Protein AF-A0A967LFD6-F1 (afdb_monomer_lite)

Structure (mmCIF, N/CA/C/O backbone):
data_AF-A0A967LFD6-F1
#
_entry.id   AF-A0A967LFD6-F1
#
loop_
_atom_site.group_PDB
_atom_site.id
_atom_site.type_symbol
_atom_site.label_atom_id
_atom_site.label_alt_id
_atom_site.label_comp_id
_atom_site.label_asym_id
_atom_site.label_entity_id
_atom_site.label_seq_id
_atom_site.pdbx_PDB_ins_code
_atom_site.Cartn_x
_atom_site.Cartn_y
_atom_site.Cartn_z
_atom_site.occupancy
_atom_site.B_iso_or_equiv
_atom_site.auth_seq_id
_atom_site.auth_comp_id
_atom_site.auth_asym_id
_atom_site.auth_atom_id
_atom_site.pdbx_PDB_model_num
ATOM 1 N N . ALA A 1 1 ? -9.858 4.795 38.431 1.00 75.75 1 ALA A N 1
ATOM 2 C CA . ALA A 1 1 ? -11.078 5.530 38.017 1.00 75.75 1 ALA A CA 1
ATOM 3 C C . ALA A 1 1 ? -12.138 4.545 37.516 1.00 75.75 1 ALA A C 1
ATOM 5 O O . ALA A 1 1 ? -11.766 3.450 37.116 1.00 75.75 1 ALA A O 1
ATOM 6 N N . ILE A 1 2 ? -13.435 4.896 37.500 1.00 86.12 2 ILE A N 1
ATOM 7 C CA . ILE A 1 2 ? -14.517 3.971 37.076 1.00 86.12 2 ILE A CA 1
ATOM 8 C C . ILE A 1 2 ? -14.311 3.405 35.658 1.00 86.12 2 ILE A C 1
ATOM 10 O O . ILE A 1 2 ? -14.635 2.256 35.379 1.00 86.12 2 ILE A O 1
ATOM 14 N N . LEU A 1 3 ? -13.675 4.184 34.780 1.00 88.50 3 LEU A N 1
ATOM 15 C CA . LEU A 1 3 ? -13.319 3.765 33.425 1.00 88.50 3 LEU A CA 1
ATOM 16 C C . LEU A 1 3 ? -12.249 2.663 33.394 1.00 88.50 3 LEU A C 1
ATOM 18 O O . LEU A 1 3 ? -12.265 1.848 32.478 1.00 88.50 3 LEU A O 1
ATOM 22 N N . ASP A 1 4 ? -11.342 2.608 34.379 1.00 91.50 4 ASP A N 1
ATOM 23 C CA . ASP A 1 4 ? -10.319 1.550 34.463 1.00 91.50 4 ASP A CA 1
ATOM 24 C C . ASP A 1 4 ? -10.949 0.198 34.752 1.00 91.50 4 ASP A C 1
ATOM 26 O O . ASP A 1 4 ? -10.520 -0.799 34.185 1.00 91.50 4 ASP A O 1
ATOM 30 N N . LEU A 1 5 ? -11.985 0.184 35.589 1.00 90.75 5 LEU A N 1
ATOM 31 C CA . LEU A 1 5 ? -12.727 -1.029 35.910 1.00 90.75 5 LEU A CA 1
ATOM 32 C C . LEU A 1 5 ? -13.578 -1.496 34.724 1.00 90.75 5 LEU A C 1
ATOM 34 O O . LEU A 1 5 ? -13.664 -2.690 34.473 1.00 90.75 5 LEU A O 1
ATOM 38 N N . ARG A 1 6 ? -14.188 -0.560 33.983 1.00 92.31 6 ARG A N 1
ATOM 39 C CA . ARG A 1 6 ? -15.081 -0.887 32.858 1.00 92.31 6 ARG A CA 1
ATOM 40 C C . ARG A 1 6 ? -14.346 -1.256 31.571 1.00 92.31 6 ARG A C 1
ATOM 42 O O . ARG A 1 6 ? -14.822 -2.111 30.837 1.00 92.31 6 ARG A O 1
ATOM 49 N N . PHE A 1 7 ? -13.231 -0.589 31.275 1.00 93.56 7 PHE A N 1
ATOM 50 C CA . PHE A 1 7 ? -12.581 -0.671 29.960 1.00 93.56 7 PHE A CA 1
ATOM 51 C C . PHE A 1 7 ? -11.072 -0.931 30.029 1.00 93.56 7 PHE A C 1
ATOM 53 O O . PHE A 1 7 ? -10.422 -1.023 28.990 1.00 93.56 7 PHE A O 1
ATOM 60 N N . GLY A 1 8 ? -10.489 -1.035 31.227 1.00 92.38 8 GLY A N 1
ATOM 61 C CA . GLY A 1 8 ? -9.043 -1.166 31.399 1.00 92.38 8 GLY A CA 1
ATOM 62 C C . GLY A 1 8 ? -8.287 0.131 31.102 1.00 92.38 8 GLY A C 1
ATOM 63 O O . GLY A 1 8 ? -8.815 1.063 30.498 1.00 92.38 8 GLY A O 1
ATOM 64 N N . LYS A 1 9 ? -7.029 0.218 31.551 1.00 92.25 9 LYS A N 1
ATOM 65 C CA . LYS A 1 9 ? -6.207 1.444 31.449 1.00 92.25 9 LYS A CA 1
ATOM 66 C C . LYS A 1 9 ? -5.888 1.850 30.003 1.00 92.25 9 LYS A C 1
ATOM 68 O O . LYS A 1 9 ? -5.780 3.040 29.722 1.00 92.25 9 LYS A O 1
ATOM 73 N N . LYS A 1 10 ? -5.740 0.878 29.098 1.00 94.44 10 LYS A N 1
ATOM 74 C CA . LYS A 1 10 ? -5.538 1.106 27.662 1.00 94.44 10 LYS A CA 1
ATOM 75 C C . LYS A 1 10 ? -6.891 1.112 26.959 1.00 94.44 10 LYS A C 1
ATOM 77 O O . LYS A 1 10 ? -7.430 0.059 26.646 1.00 94.44 10 LYS A O 1
ATOM 82 N N . ARG A 1 11 ? -7.440 2.301 26.726 1.00 95.81 11 ARG A N 1
ATOM 83 C CA . ARG A 1 11 ? -8.737 2.483 26.064 1.00 95.81 11 ARG A CA 1
ATOM 84 C C . ARG A 1 11 ? -8.722 3.676 25.125 1.00 95.81 11 ARG A C 1
ATOM 86 O O . ARG A 1 11 ? -8.058 4.673 25.410 1.00 95.81 11 ARG A O 1
ATOM 93 N N . VAL A 1 12 ? -9.488 3.579 24.050 1.00 95.81 12 VAL A N 1
ATOM 94 C CA . VAL A 1 12 ? -9.707 4.664 23.089 1.00 95.81 12 VAL A CA 1
ATOM 95 C C . VAL A 1 12 ? -11.172 4.711 22.679 1.00 95.81 12 VAL A C 1
ATOM 97 O O . VAL A 1 12 ? -11.881 3.711 22.762 1.00 95.81 12 VAL A O 1
ATOM 100 N N . ALA A 1 13 ? -11.639 5.877 22.250 1.00 94.75 13 ALA A N 1
ATOM 101 C CA . ALA A 1 13 ? -12.962 6.017 21.662 1.00 94.75 13 ALA A CA 1
ATOM 102 C C . ALA A 1 13 ? -12.908 5.568 20.202 1.00 94.75 13 ALA A C 1
ATOM 104 O O . ALA A 1 13 ? -11.947 5.895 19.500 1.00 94.75 13 ALA A O 1
ATOM 105 N N . TYR A 1 14 ? -13.953 4.871 19.755 1.00 92.88 14 TYR A N 1
ATOM 106 C CA . TYR A 1 14 ? -14.115 4.527 18.345 1.00 92.88 14 TYR A CA 1
ATOM 107 C C . TYR A 1 14 ? -14.076 5.799 17.483 1.00 92.88 14 TYR A C 1
ATOM 109 O O . TYR A 1 14 ? -14.828 6.745 17.738 1.00 92.88 14 TYR A O 1
ATOM 117 N N . ASP A 1 15 ? -13.210 5.827 16.474 1.00 89.62 15 ASP A N 1
ATOM 118 C CA . ASP A 1 15 ? -13.059 6.947 15.548 1.00 89.62 15 ASP A CA 1
ATOM 119 C C . ASP A 1 15 ? -13.691 6.611 14.190 1.00 89.62 15 ASP A C 1
ATOM 121 O O . ASP A 1 15 ? -13.223 5.729 13.472 1.00 89.62 15 ASP A O 1
ATOM 125 N N . LEU A 1 16 ? -14.772 7.313 13.839 1.00 83.56 16 LEU A N 1
ATOM 126 C CA . LEU A 1 16 ? -15.460 7.153 12.551 1.00 83.56 16 LEU A CA 1
ATOM 127 C C . LEU A 1 16 ? -14.671 7.764 11.385 1.00 83.56 16 LEU A C 1
ATOM 129 O O . LEU A 1 16 ? -14.841 7.336 10.247 1.00 83.56 16 LEU A O 1
ATOM 133 N N . ASN A 1 17 ? -13.816 8.756 11.653 1.00 82.50 17 ASN A N 1
ATOM 134 C CA . ASN A 1 17 ? -13.023 9.420 10.616 1.00 82.50 17 ASN A CA 1
ATOM 135 C C . ASN A 1 17 ? -11.751 8.631 10.289 1.00 82.50 17 ASN A C 1
ATOM 137 O O . ASN A 1 17 ? -11.174 8.790 9.209 1.00 82.50 17 ASN A O 1
ATOM 141 N N . ASP A 1 18 ? -11.325 7.762 11.204 1.00 81.44 18 ASP A N 1
ATOM 142 C CA . ASP A 1 18 ? -10.182 6.875 11.037 1.00 81.44 18 ASP A CA 1
ATOM 143 C C . ASP A 1 18 ? -10.503 5.424 11.449 1.00 81.44 18 ASP A C 1
ATOM 145 O O . ASP A 1 18 ? -10.061 4.966 12.505 1.00 81.44 18 ASP A O 1
ATOM 149 N N . PRO A 1 19 ? -11.279 4.681 10.628 1.00 82.19 19 PRO A N 1
ATOM 150 C CA . PRO A 1 19 ? -11.659 3.307 10.949 1.00 82.19 19 PRO A CA 1
ATOM 151 C C . PRO A 1 19 ? -10.465 2.369 11.177 1.00 82.19 19 PRO A C 1
ATOM 153 O O . PRO A 1 19 ? -10.503 1.552 12.094 1.00 82.19 19 PRO A O 1
ATOM 156 N N . GLU A 1 20 ? -9.388 2.521 10.401 1.00 82.62 20 GLU A N 1
ATOM 157 C CA . GLU A 1 20 ? -8.169 1.711 10.521 1.00 82.62 20 GLU A CA 1
ATOM 158 C C . GLU A 1 20 ? -7.450 1.962 11.855 1.00 82.62 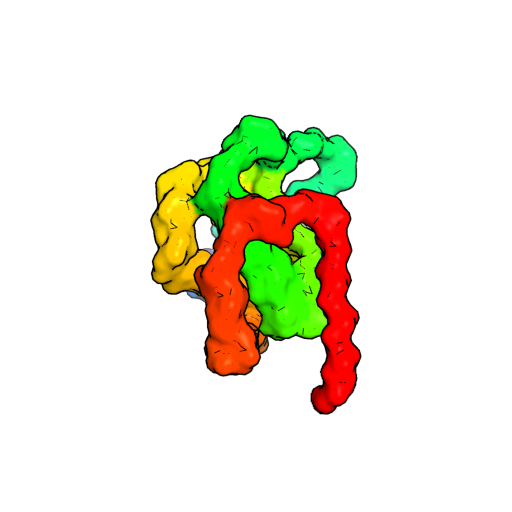20 GLU A C 1
ATOM 160 O O . GLU A 1 20 ? -6.950 1.020 12.474 1.00 82.62 20 GLU A O 1
ATOM 165 N N . ALA A 1 21 ? -7.465 3.197 12.372 1.00 87.38 21 ALA A N 1
ATOM 166 C CA . ALA A 1 21 ? -6.910 3.476 13.695 1.00 87.38 21 ALA A CA 1
ATOM 167 C C . ALA A 1 21 ? -7.588 2.678 14.816 1.00 87.38 21 ALA A C 1
ATOM 169 O O . ALA A 1 21 ? -6.932 2.345 15.805 1.00 87.38 21 ALA A O 1
ATOM 170 N N . ASN A 1 22 ? -8.870 2.320 14.671 1.00 91.31 22 ASN A N 1
ATOM 171 C CA . ASN A 1 22 ? -9.537 1.436 15.632 1.00 91.31 22 ASN A CA 1
ATOM 172 C C . ASN A 1 22 ? -8.889 0.045 15.629 1.00 91.31 22 ASN A C 1
ATOM 174 O O . ASN A 1 22 ? -8.547 -0.472 16.690 1.00 91.31 22 ASN A O 1
ATOM 178 N N . ASN A 1 23 ? -8.646 -0.526 14.449 1.00 88.19 23 ASN A N 1
ATOM 179 C CA . ASN A 1 23 ? -8.017 -1.841 14.310 1.00 88.19 23 ASN A CA 1
ATOM 180 C C . ASN A 1 23 ? -6.567 -1.824 14.811 1.00 88.19 23 ASN A C 1
ATOM 182 O O . ASN A 1 23 ? -6.155 -2.715 15.554 1.00 88.19 23 ASN A O 1
ATOM 186 N N . ARG A 1 24 ? -5.810 -0.762 14.506 1.00 86.62 24 ARG A N 1
ATOM 187 C CA . ARG A 1 24 ? -4.449 -0.559 15.032 1.00 86.62 24 ARG A CA 1
ATOM 188 C C . ARG A 1 24 ? -4.439 -0.452 16.556 1.00 86.62 24 ARG A C 1
ATOM 190 O O . ARG A 1 24 ? -3.556 -1.008 17.206 1.00 86.62 24 ARG A O 1
ATOM 197 N N . ALA A 1 25 ? -5.417 0.240 17.138 1.00 91.19 25 ALA A N 1
ATOM 198 C CA . ALA A 1 25 ? -5.549 0.342 18.585 1.00 91.19 25 ALA A CA 1
ATOM 199 C C . ALA A 1 25 ? -5.840 -1.029 19.218 1.00 91.19 25 ALA A C 1
ATOM 201 O O . ALA A 1 25 ? -5.190 -1.383 20.202 1.00 91.19 25 ALA A O 1
ATOM 202 N N . VAL A 1 26 ? -6.741 -1.827 18.632 1.00 91.12 26 VAL A N 1
ATOM 203 C CA . VAL A 1 26 ? -7.004 -3.208 19.080 1.00 91.12 26 VAL A CA 1
ATOM 204 C C . VAL A 1 26 ? -5.734 -4.056 19.001 1.00 91.12 26 VAL A C 1
ATOM 206 O O . VAL A 1 26 ? -5.363 -4.677 19.995 1.00 91.12 26 VAL A O 1
ATOM 209 N N . ALA A 1 27 ? -5.012 -4.011 17.878 1.00 86.31 27 ALA A N 1
ATOM 210 C CA . ALA A 1 27 ? -3.746 -4.726 17.705 1.00 86.31 27 ALA A CA 1
ATOM 211 C C . ALA A 1 27 ? -2.673 -4.299 18.731 1.00 86.31 27 ALA A C 1
ATOM 213 O O . ALA A 1 27 ? -1.881 -5.118 19.189 1.00 86.31 27 ALA A O 1
ATOM 214 N N . ALA A 1 28 ? -2.680 -3.033 19.164 1.00 89.44 28 ALA A N 1
ATOM 215 C CA . ALA A 1 28 ? -1.816 -2.515 20.231 1.00 89.44 28 ALA A CA 1
ATOM 216 C C . ALA A 1 28 ? -2.322 -2.820 21.665 1.00 89.44 28 ALA A C 1
ATOM 218 O O . ALA A 1 28 ? -1.731 -2.360 22.657 1.00 89.44 28 ALA A O 1
ATOM 219 N N . GLY A 1 29 ? -3.411 -3.587 21.790 1.00 92.19 29 GLY A N 1
ATOM 220 C CA . GLY A 1 29 ? -4.001 -4.031 23.053 1.00 92.19 29 GLY A CA 1
ATOM 221 C C . GLY A 1 29 ? -4.877 -2.985 23.746 1.00 92.19 29 GLY A C 1
ATOM 222 O O . GLY A 1 29 ? -4.946 -2.971 24.977 1.00 92.19 29 GLY A O 1
ATOM 223 N N . TYR A 1 30 ? -5.492 -2.069 22.993 1.00 95.88 30 TYR A N 1
ATOM 224 C CA . TYR A 1 30 ? -6.461 -1.113 23.530 1.00 95.88 30 TYR A CA 1
ATOM 225 C C . TYR A 1 30 ? -7.890 -1.647 23.446 1.00 95.88 30 TYR A C 1
ATOM 227 O O . TYR A 1 30 ? -8.306 -2.222 22.443 1.00 95.88 30 TYR A O 1
ATOM 235 N N . THR A 1 31 ? -8.680 -1.346 24.473 1.00 95.62 31 THR A N 1
ATOM 236 C CA . THR A 1 31 ? -10.133 -1.524 24.456 1.00 95.62 31 THR A CA 1
ATOM 237 C C . THR A 1 31 ? -10.794 -0.387 23.681 1.00 95.62 31 THR A C 1
ATOM 239 O O . THR A 1 31 ? -10.589 0.792 23.994 1.00 95.62 31 THR A O 1
ATOM 242 N N . ILE A 1 32 ? -11.640 -0.727 22.710 1.00 95.12 32 ILE A N 1
ATOM 243 C CA . ILE A 1 32 ? -12.460 0.246 21.985 1.00 95.12 32 ILE A CA 1
ATOM 244 C C . ILE A 1 32 ? -13.737 0.551 22.770 1.00 95.12 32 ILE A C 1
ATOM 246 O O . ILE A 1 32 ? -14.544 -0.333 23.050 1.00 95.12 32 ILE A O 1
ATOM 250 N N . VAL A 1 33 ? -13.947 1.828 23.086 1.00 94.56 33 VAL A N 1
ATOM 251 C CA . VAL A 1 33 ? -15.182 2.340 23.687 1.00 94.56 33 VAL A CA 1
ATOM 252 C C . VAL A 1 33 ? -16.070 2.888 22.569 1.00 94.56 33 VAL A C 1
ATOM 254 O O . VAL A 1 33 ? -15.763 3.914 21.957 1.00 94.56 33 VAL A O 1
ATOM 257 N N . THR A 1 34 ? -17.167 2.191 22.282 1.00 92.62 34 THR A N 1
ATOM 258 C CA . THR A 1 34 ? -18.133 2.541 21.228 1.00 92.62 34 THR A CA 1
ATOM 259 C C . THR A 1 34 ? -19.189 3.530 21.734 1.00 92.62 34 THR A C 1
ATOM 261 O O . THR A 1 34 ? -19.400 3.666 22.939 1.00 92.62 34 THR A O 1
ATOM 264 N N . GLY A 1 35 ? -19.880 4.236 20.829 1.00 87.06 35 GLY A N 1
ATOM 265 C CA . GLY A 1 35 ? -20.819 5.312 21.189 1.00 87.06 35 GLY A CA 1
ATOM 266 C C . GLY A 1 35 ? -21.927 4.905 22.171 1.00 87.06 35 GLY A C 1
ATOM 267 O O . GLY A 1 35 ? -22.295 5.708 23.022 1.00 87.06 35 GLY A O 1
ATOM 268 N N . GLY A 1 36 ? -22.394 3.653 22.119 1.00 89.69 36 GLY A N 1
ATOM 269 C CA . GLY A 1 36 ? -23.412 3.119 23.034 1.00 89.69 36 GLY A CA 1
ATOM 270 C C . GLY A 1 36 ? -22.893 2.681 24.410 1.00 89.69 36 GLY A C 1
ATOM 271 O O . GLY A 1 36 ? -23.690 2.351 25.280 1.00 89.69 36 GLY A O 1
ATOM 272 N N . ALA A 1 37 ? -21.575 2.670 24.636 1.00 91.44 37 ALA A N 1
ATOM 273 C CA . ALA A 1 37 ? -20.985 2.182 25.884 1.00 91.44 37 ALA A CA 1
ATOM 274 C C . ALA A 1 37 ? -21.130 3.165 27.063 1.00 91.44 37 ALA A C 1
ATOM 276 O O . ALA A 1 37 ? -20.935 2.780 28.218 1.00 91.44 37 ALA A O 1
ATOM 277 N N . LEU A 1 38 ? -21.444 4.432 26.784 1.00 92.12 38 LEU A N 1
ATOM 278 C CA . LEU A 1 38 ? -21.625 5.501 27.765 1.00 92.12 38 LEU A CA 1
ATOM 279 C C . LEU A 1 38 ? -22.871 6.319 27.409 1.00 92.12 38 LEU A C 1
ATOM 281 O O . LEU A 1 38 ? -23.181 6.518 26.235 1.00 92.12 38 LEU A O 1
ATOM 285 N N . SER A 1 39 ? -23.555 6.848 28.419 1.00 92.44 39 SER A N 1
ATOM 286 C CA . SER A 1 39 ? -24.604 7.853 28.238 1.00 92.44 39 SER A CA 1
ATOM 287 C C . SER A 1 39 ? -24.036 9.166 27.676 1.00 92.44 39 SER A C 1
ATOM 289 O O . SER A 1 39 ? -22.835 9.439 27.754 1.00 92.44 39 SER A O 1
ATOM 291 N N . GLY A 1 40 ? -24.900 10.037 27.143 1.00 91.06 40 GLY A N 1
ATOM 292 C CA . GLY A 1 40 ? -24.473 11.330 26.590 1.00 91.06 40 GLY A CA 1
ATOM 293 C C . GLY A 1 40 ? -23.735 12.222 27.600 1.00 91.06 40 GLY A C 1
ATOM 294 O O . GLY A 1 40 ? -22.724 12.840 27.261 1.00 91.06 40 GLY A O 1
ATOM 295 N N . GLY A 1 41 ? -24.188 12.243 28.859 1.00 92.50 41 GLY A N 1
ATOM 296 C CA . GLY A 1 41 ? -23.534 12.996 29.935 1.00 92.50 41 GLY A CA 1
ATOM 297 C C . GLY A 1 41 ? -22.169 12.420 30.322 1.00 92.50 41 GLY A C 1
ATOM 298 O O . GLY A 1 41 ? -21.205 13.166 30.506 1.00 92.50 41 GLY A O 1
ATOM 299 N N . GLU A 1 42 ? -22.048 11.091 30.374 1.00 92.69 42 GLU A N 1
ATOM 300 C CA . GLU A 1 42 ? -20.759 10.424 30.578 1.00 92.69 42 GLU A CA 1
ATOM 301 C C . GLU A 1 42 ? -19.792 10.736 29.430 1.00 92.69 42 GLU A C 1
ATOM 303 O O . GLU A 1 42 ? -18.646 11.106 29.687 1.00 92.69 42 GLU A O 1
ATOM 308 N N . TRP A 1 43 ? -20.257 10.691 28.176 1.00 93.12 43 TRP A N 1
ATOM 309 C CA . TRP A 1 43 ? -19.455 11.070 27.013 1.00 93.12 43 TRP A CA 1
ATOM 310 C C . TRP A 1 43 ? -18.944 12.511 27.087 1.00 93.12 43 TRP A C 1
ATOM 312 O O . TRP A 1 43 ? -17.773 12.768 26.795 1.00 93.12 43 TRP A O 1
ATOM 322 N N . ALA A 1 44 ? -19.791 13.455 27.501 1.00 91.31 44 ALA A N 1
ATOM 323 C CA . ALA A 1 44 ? -19.385 14.844 27.692 1.00 91.31 44 ALA A CA 1
ATOM 324 C C . ALA A 1 44 ? -18.280 14.969 28.756 1.00 91.31 44 ALA A C 1
ATOM 326 O O . ALA A 1 44 ? -17.282 15.664 28.546 1.00 91.31 44 ALA A O 1
ATOM 327 N N . ASN A 1 45 ? -18.414 14.243 29.869 1.00 90.69 45 ASN A N 1
ATOM 328 C CA . ASN A 1 45 ?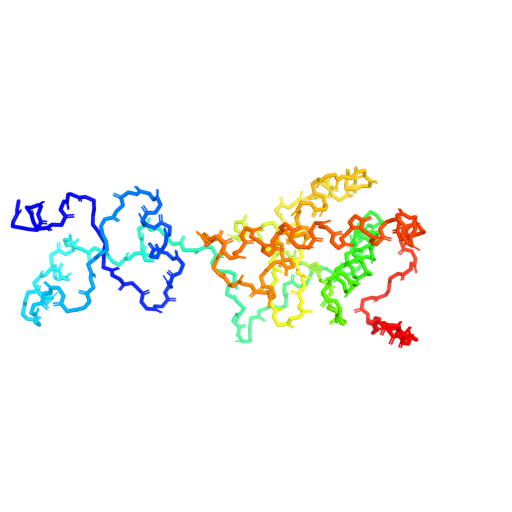 -17.436 14.251 30.953 1.00 90.69 45 ASN A CA 1
ATOM 329 C C . ASN A 1 45 ? -16.091 13.635 30.535 1.00 90.69 45 ASN A C 1
ATOM 331 O O . ASN A 1 45 ? -15.046 14.236 30.795 1.00 90.69 45 ASN A O 1
ATOM 335 N N . VAL A 1 46 ? -16.088 12.482 29.856 1.00 90.50 46 VAL A N 1
ATOM 336 C CA . VAL A 1 46 ? -14.832 11.835 29.429 1.00 90.50 46 VAL A CA 1
ATOM 337 C C . VAL A 1 46 ? -14.109 12.627 28.345 1.00 90.50 46 VAL A C 1
ATOM 339 O O . VAL A 1 46 ? -12.880 12.686 28.372 1.00 90.50 46 VAL A O 1
ATOM 342 N N . LYS A 1 47 ? -14.845 13.284 27.434 1.00 85.88 47 LYS A N 1
ATOM 343 C CA . LYS A 1 47 ? -14.260 14.175 26.420 1.00 85.88 47 LYS A CA 1
ATOM 344 C C . LYS A 1 47 ? -13.620 15.399 27.066 1.00 85.88 47 LYS A C 1
ATOM 346 O O . LYS A 1 47 ? -12.478 15.714 26.745 1.00 85.88 47 LYS A O 1
ATOM 351 N N . ARG A 1 48 ? -14.310 16.046 28.014 1.00 87.44 48 ARG A N 1
ATOM 352 C CA . ARG A 1 48 ? -13.771 17.199 28.756 1.00 87.44 48 ARG A CA 1
ATOM 353 C C . ARG A 1 48 ? -12.521 16.834 29.559 1.00 87.44 48 ARG A C 1
ATOM 355 O O . ARG A 1 48 ? -11.590 17.625 29.619 1.00 87.44 48 ARG A O 1
ATOM 362 N N . GLY A 1 49 ? -12.498 15.643 30.156 1.00 86.25 49 GLY A N 1
ATOM 363 C CA . GLY A 1 49 ? -11.361 15.154 30.938 1.00 86.25 49 GLY A CA 1
ATOM 364 C C . GLY A 1 49 ? -10.245 14.491 30.126 1.00 86.25 49 GLY A C 1
ATOM 365 O O . GLY A 1 49 ? -9.266 14.054 30.721 1.00 86.25 49 GLY A O 1
ATOM 366 N N . GLY A 1 50 ? -10.390 14.340 28.803 1.00 85.88 50 GLY A N 1
ATOM 367 C CA . GLY A 1 50 ? -9.411 13.644 27.957 1.00 85.88 50 GLY A CA 1
ATOM 368 C C . GLY A 1 50 ? -9.191 12.164 28.309 1.00 85.88 50 GLY A C 1
ATOM 369 O O . GLY A 1 50 ? -8.192 11.579 27.904 1.00 85.88 50 GLY A O 1
ATOM 370 N N . ALA A 1 51 ? -10.103 11.545 29.065 1.00 90.25 51 ALA A N 1
ATOM 371 C CA . ALA A 1 51 ? -9.898 10.226 29.674 1.00 90.25 51 ALA A CA 1
ATOM 372 C C . ALA A 1 51 ? -10.050 9.047 28.693 1.00 90.25 51 ALA A C 1
ATOM 374 O O . ALA A 1 51 ? -9.674 7.914 29.015 1.00 90.25 51 ALA A O 1
ATOM 375 N N . VAL A 1 52 ? -10.642 9.312 27.525 1.00 91.38 52 VAL A N 1
ATOM 376 C CA . VAL A 1 52 ? -10.854 8.355 26.434 1.00 91.38 52 VAL A CA 1
ATOM 377 C C . VAL A 1 52 ? -10.555 9.078 25.112 1.00 91.38 52 VAL A C 1
ATOM 379 O O . VAL A 1 52 ? -11.469 9.622 24.485 1.00 91.38 52 VAL A O 1
ATOM 382 N N . PRO A 1 53 ? -9.276 9.189 24.713 1.00 93.06 53 PRO A N 1
ATOM 383 C CA . PRO A 1 53 ? -8.913 9.836 23.456 1.00 93.06 53 PRO A CA 1
ATOM 384 C C . PRO A 1 53 ? -9.438 9.032 22.248 1.00 93.06 53 PRO A C 1
ATOM 386 O O . PRO A 1 53 ? -9.554 7.810 22.344 1.00 93.06 53 PRO A O 1
ATOM 389 N N . PRO A 1 54 ? -9.746 9.679 21.108 1.00 92.69 54 PRO A N 1
ATOM 390 C CA . PRO A 1 54 ? -10.094 8.980 19.868 1.00 92.69 54 PRO A CA 1
ATOM 391 C C . PRO A 1 54 ? -8.965 8.062 19.395 1.00 92.69 54 PRO A C 1
ATOM 393 O O . PRO A 1 54 ? -7.792 8.430 19.511 1.00 92.69 54 PRO A O 1
ATOM 396 N N . ALA A 1 55 ? -9.313 6.910 18.817 1.00 92.06 55 ALA A N 1
ATOM 397 C CA . ALA A 1 55 ? -8.341 5.958 18.284 1.00 92.06 55 ALA A CA 1
ATOM 398 C C . ALA A 1 55 ? -7.388 6.613 17.272 1.00 92.06 55 ALA A C 1
ATOM 400 O O . ALA A 1 55 ? -6.176 6.446 17.399 1.00 92.06 55 ALA A O 1
ATOM 401 N N . GLY A 1 56 ? -7.898 7.471 16.377 1.00 86.44 56 GLY A N 1
ATOM 402 C CA . GLY A 1 56 ? -7.095 8.213 15.396 1.00 86.44 56 GLY A CA 1
ATOM 403 C C . GLY A 1 56 ? -6.046 9.156 15.996 1.00 86.44 56 GLY A C 1
ATOM 404 O O . GLY A 1 56 ? -5.112 9.551 15.311 1.00 86.44 56 GLY A O 1
ATOM 405 N N . LYS A 1 57 ? -6.137 9.511 17.287 1.00 89.12 57 LYS A N 1
ATOM 406 C CA . LYS A 1 57 ? -5.081 10.280 17.976 1.00 89.12 57 LYS A CA 1
ATOM 407 C C . LYS A 1 57 ? -4.004 9.405 18.608 1.00 89.12 57 LYS A C 1
ATOM 409 O O . LYS A 1 57 ? -2.888 9.876 18.800 1.00 89.12 57 LYS A O 1
ATOM 414 N N . VAL A 1 58 ? -4.349 8.180 18.996 1.00 89.94 58 VAL A N 1
ATOM 415 C CA . VAL A 1 58 ? -3.459 7.283 19.752 1.00 89.94 58 VAL A CA 1
ATOM 416 C C . VAL A 1 58 ? -2.748 6.302 18.831 1.00 89.94 58 VAL A C 1
ATOM 418 O O . VAL A 1 58 ? -1.559 6.051 19.002 1.00 89.94 58 VAL A O 1
ATOM 421 N N . ALA A 1 59 ? -3.469 5.770 17.850 1.00 86.44 59 ALA A N 1
ATOM 422 C CA . ALA A 1 59 ? -2.977 4.821 16.867 1.00 86.44 59 ALA A CA 1
ATOM 423 C C . ALA A 1 59 ? -3.376 5.276 15.450 1.00 86.44 59 ALA A C 1
ATOM 425 O O . ALA A 1 59 ? -4.052 4.518 14.758 1.00 86.44 59 ALA A O 1
ATOM 426 N N . PRO A 1 60 ? -2.994 6.499 15.022 1.00 82.56 60 PRO A N 1
ATOM 427 C CA . PRO A 1 60 ? -3.380 7.035 13.717 1.00 82.56 60 PRO A CA 1
ATOM 428 C C . PRO A 1 60 ? -3.041 6.054 12.598 1.00 82.56 60 PRO A C 1
ATOM 430 O O . PRO A 1 60 ? -1.965 5.439 12.611 1.00 82.56 60 PRO A O 1
ATOM 433 N N . SER A 1 61 ? -3.937 5.938 11.621 1.00 73.12 61 SER A N 1
ATOM 434 C CA . SER A 1 61 ? -3.572 5.324 10.351 1.00 73.12 61 SER A CA 1
ATOM 435 C C . SER A 1 61 ? -2.666 6.259 9.560 1.00 73.12 61 SER A C 1
ATOM 437 O O . SER A 1 61 ? -2.732 7.490 9.648 1.00 73.12 61 SER A O 1
ATOM 439 N N . SER A 1 62 ? -1.800 5.669 8.748 1.00 65.75 62 SER A N 1
ATOM 440 C CA . SER A 1 62 ? -1.025 6.392 7.745 1.00 65.75 62 SER A CA 1
ATOM 441 C C . SER A 1 62 ? -1.896 6.653 6.514 1.00 65.75 62 SER A C 1
ATOM 443 O O . SER A 1 62 ? -1.634 6.131 5.435 1.00 65.75 62 SER A O 1
ATOM 445 N N . LYS A 1 63 ? -2.961 7.448 6.666 1.00 60.06 63 LYS A N 1
ATOM 446 C CA . LYS A 1 63 ? -3.767 7.885 5.521 1.00 60.06 63 LYS A CA 1
ATOM 447 C C . LYS A 1 63 ? -2.966 8.859 4.672 1.00 60.06 63 LYS A C 1
ATOM 449 O O . LYS A 1 63 ? -2.778 10.015 5.052 1.00 60.06 63 LYS A O 1
ATOM 454 N N . VAL A 1 64 ? -2.586 8.423 3.475 1.00 58.31 64 VAL A N 1
ATOM 455 C CA . VAL A 1 64 ? -2.128 9.332 2.425 1.00 58.31 64 VAL A CA 1
ATOM 456 C C . VAL A 1 64 ? -3.352 10.098 1.923 1.00 58.31 64 VAL A C 1
ATOM 458 O O . VAL A 1 64 ? -4.074 9.665 1.028 1.00 58.31 64 VAL A O 1
ATOM 461 N N . LEU A 1 65 ? -3.639 11.242 2.546 1.00 51.34 65 LEU A N 1
ATOM 462 C CA . LEU A 1 65 ? -4.769 12.079 2.156 1.00 51.34 65 LEU A CA 1
ATOM 463 C C . LEU A 1 65 ? -4.473 12.713 0.792 1.00 51.34 65 LEU A C 1
ATOM 465 O O . LEU A 1 65 ? -3.669 13.641 0.671 1.00 51.34 65 LEU A O 1
ATOM 469 N N . ASN A 1 66 ? -5.148 12.246 -0.254 1.00 50.28 66 ASN A N 1
ATOM 470 C CA . ASN A 1 66 ? -5.253 13.002 -1.496 1.00 50.28 66 ASN A CA 1
ATOM 471 C C . ASN A 1 66 ? -6.259 14.136 -1.269 1.00 50.28 66 ASN A C 1
ATOM 473 O O . ASN A 1 66 ? -7.465 13.952 -1.392 1.00 50.28 66 ASN A O 1
ATOM 477 N N . LYS A 1 67 ? -5.772 15.321 -0.884 1.00 43.94 67 LYS A N 1
ATOM 478 C CA . LYS A 1 67 ? -6.620 16.519 -0.841 1.00 43.94 67 LYS A CA 1
ATOM 479 C C . LYS A 1 67 ? -6.943 16.946 -2.272 1.00 43.94 67 LYS A C 1
ATOM 481 O O . LYS A 1 67 ? -6.026 17.219 -3.047 1.00 43.94 67 LYS A O 1
ATOM 486 N N . ALA A 1 68 ? -8.228 17.056 -2.608 1.00 39.72 68 ALA A N 1
ATOM 487 C CA . ALA A 1 68 ? -8.655 17.730 -3.832 1.00 39.72 68 ALA A CA 1
ATOM 488 C C . ALA A 1 68 ? -8.080 19.163 -3.845 1.00 39.72 68 ALA A C 1
ATOM 490 O O . ALA A 1 68 ? -8.226 19.897 -2.867 1.00 39.72 68 ALA A O 1
ATOM 491 N N . GLY A 1 69 ? -7.360 19.532 -4.911 1.00 45.38 69 GLY A N 1
ATOM 492 C CA . GLY A 1 69 ? -6.653 20.819 -5.022 1.00 45.38 69 GLY A CA 1
ATOM 493 C C . GLY A 1 69 ? -5.262 20.880 -4.367 1.00 45.38 69 GLY A C 1
ATOM 494 O O . GLY A 1 69 ? -4.677 21.959 -4.277 1.00 45.38 69 GLY A O 1
ATOM 495 N N . GLY A 1 70 ? -4.714 19.752 -3.896 1.00 55.53 70 GLY A N 1
ATOM 496 C CA . GLY A 1 70 ? -3.328 19.672 -3.427 1.00 55.53 70 GLY A CA 1
ATOM 497 C C . GLY A 1 70 ? -2.310 19.964 -4.538 1.00 55.53 70 GLY A C 1
ATOM 498 O O . GLY A 1 70 ? -2.592 19.764 -5.718 1.00 55.53 70 GLY A O 1
ATOM 499 N N . LYS A 1 71 ? -1.109 20.434 -4.163 1.00 62.12 71 LYS A N 1
ATOM 500 C CA . LYS A 1 71 ? 0.010 20.569 -5.112 1.00 62.12 71 LYS A CA 1
ATOM 501 C C . LYS A 1 71 ? 0.280 19.216 -5.768 1.00 62.12 71 LYS A C 1
ATOM 503 O O . LYS A 1 71 ? 0.319 18.210 -5.062 1.00 62.12 71 LYS A O 1
ATOM 508 N N . ASP A 1 72 ? 0.509 19.222 -7.080 1.00 71.94 72 ASP A N 1
ATOM 509 C CA . ASP A 1 72 ? 0.940 18.030 -7.803 1.00 71.94 72 ASP A CA 1
ATOM 510 C C . ASP A 1 72 ? 2.241 17.503 -7.183 1.00 71.94 72 ASP A C 1
ATOM 512 O O . ASP A 1 72 ? 3.290 18.149 -7.211 1.00 71.94 72 ASP A O 1
ATOM 516 N N . ASP A 1 73 ? 2.138 16.344 -6.549 1.00 83.88 73 ASP A N 1
ATOM 517 C CA . ASP A 1 73 ? 3.226 15.627 -5.900 1.00 83.88 73 ASP A CA 1
ATOM 518 C C . ASP A 1 73 ? 3.957 14.683 -6.861 1.00 83.88 73 ASP A C 1
ATOM 520 O O . ASP A 1 73 ? 4.786 13.888 -6.410 1.00 83.88 73 ASP A O 1
ATOM 524 N N . ALA A 1 74 ? 3.660 14.750 -8.165 1.00 89.12 74 ALA A N 1
ATOM 525 C CA . ALA A 1 74 ? 4.258 13.888 -9.170 1.00 89.12 74 ALA A CA 1
ATOM 526 C C . ALA A 1 74 ? 5.775 14.047 -9.154 1.00 89.12 74 ALA A C 1
ATOM 528 O O . ALA A 1 74 ? 6.323 15.154 -9.196 1.00 89.12 74 ALA A O 1
ATOM 529 N N . TYR A 1 75 ? 6.479 12.919 -9.120 1.00 91.44 75 TYR A N 1
ATOM 530 C CA . TYR A 1 75 ? 7.915 12.935 -9.305 1.00 91.44 75 TYR A CA 1
ATOM 531 C C . TYR A 1 75 ? 8.208 13.261 -10.777 1.00 91.44 75 TYR A C 1
ATOM 533 O O . TYR A 1 75 ? 7.783 12.493 -11.646 1.00 91.44 75 TYR A O 1
ATOM 541 N N . PRO A 1 76 ? 8.916 14.366 -11.086 1.00 90.12 76 PRO A N 1
ATOM 542 C CA . PRO A 1 76 ? 9.054 14.832 -12.462 1.00 90.12 76 PRO A CA 1
ATOM 543 C C . PRO A 1 76 ? 9.664 13.762 -13.367 1.00 90.12 76 PRO A C 1
ATOM 545 O O . PRO A 1 76 ? 10.748 13.264 -13.065 1.00 90.12 76 PRO A O 1
ATOM 548 N N . GLU A 1 77 ? 9.023 13.466 -14.498 1.00 88.19 77 GLU A N 1
ATOM 549 C CA . GLU A 1 77 ? 9.442 12.403 -15.428 1.00 88.19 77 GLU A CA 1
ATOM 550 C C . GLU A 1 77 ? 10.900 12.550 -15.891 1.00 88.19 77 GLU A C 1
ATOM 552 O O . GLU A 1 77 ? 11.658 11.583 -15.941 1.00 88.19 77 GLU A O 1
ATOM 557 N N . LYS A 1 78 ? 11.357 13.792 -16.094 1.00 89.94 78 LYS A N 1
ATOM 558 C CA . LYS A 1 78 ? 12.760 14.117 -16.413 1.00 89.94 78 LYS A CA 1
ATOM 559 C C . LYS A 1 78 ? 13.786 13.630 -15.378 1.00 89.94 78 LYS A C 1
ATOM 561 O O . LYS A 1 78 ? 14.981 13.654 -15.644 1.00 89.94 78 LYS A O 1
ATOM 566 N N . ARG A 1 79 ? 13.349 13.267 -14.168 1.00 92.75 79 ARG A N 1
ATOM 567 C CA . ARG A 1 79 ? 14.197 12.739 -13.086 1.00 92.75 79 ARG A CA 1
ATOM 568 C C . ARG A 1 79 ? 14.116 11.222 -12.945 1.00 92.75 79 ARG A C 1
ATOM 570 O O . ARG A 1 79 ? 14.862 10.669 -12.132 1.00 92.75 79 ARG A O 1
ATOM 577 N N . TRP A 1 80 ? 13.230 10.568 -13.694 1.00 93.06 80 TRP A N 1
ATOM 578 C CA . TRP A 1 80 ? 13.097 9.120 -13.668 1.00 93.06 80 TRP A CA 1
ATOM 579 C C . TRP A 1 80 ? 14.367 8.484 -14.221 1.00 93.06 80 TRP A C 1
ATOM 581 O O . TRP A 1 80 ? 14.880 8.885 -15.269 1.00 93.06 80 TRP A O 1
ATOM 591 N N . THR A 1 81 ? 14.877 7.496 -13.496 1.00 92.69 81 THR A N 1
ATOM 592 C CA . THR A 1 81 ? 15.959 6.629 -13.964 1.00 92.69 81 THR A CA 1
ATOM 593 C C . THR A 1 81 ? 15.395 5.457 -14.755 1.00 92.69 81 THR A C 1
ATOM 595 O O . THR A 1 81 ? 14.197 5.181 -14.699 1.00 92.69 81 THR A O 1
ATOM 598 N N . ASP A 1 82 ? 16.259 4.727 -15.450 1.00 91.44 82 ASP A N 1
ATOM 599 C CA . ASP A 1 82 ? 15.848 3.505 -16.149 1.00 91.44 82 ASP A CA 1
ATOM 600 C C . ASP A 1 82 ? 15.364 2.427 -15.173 1.00 91.44 82 ASP A C 1
ATOM 602 O O . ASP A 1 82 ? 14.400 1.731 -15.464 1.00 91.44 82 ASP A O 1
ATOM 606 N N . ASP A 1 83 ? 15.967 2.348 -13.980 1.00 91.31 83 ASP A N 1
ATOM 607 C CA . ASP A 1 83 ? 15.494 1.482 -12.891 1.00 91.31 83 ASP A CA 1
ATOM 608 C C . ASP A 1 83 ? 14.066 1.832 -12.456 1.00 91.31 83 ASP A C 1
ATOM 610 O O . ASP A 1 83 ? 13.224 0.955 -12.293 1.00 91.31 83 ASP A O 1
ATOM 614 N N . MET A 1 84 ? 13.771 3.129 -12.303 1.00 93.25 84 MET A N 1
ATOM 615 C CA . MET A 1 84 ? 12.418 3.584 -11.992 1.00 93.25 84 MET A CA 1
ATOM 616 C C . MET A 1 84 ? 11.458 3.168 -13.102 1.00 93.25 84 MET A C 1
ATOM 618 O O . MET A 1 84 ? 10.448 2.546 -12.809 1.00 93.25 84 MET A O 1
ATOM 622 N N . ARG A 1 85 ? 11.789 3.437 -14.371 1.00 91.75 85 ARG A N 1
ATOM 623 C CA . ARG A 1 85 ? 10.943 3.050 -15.512 1.00 91.75 85 ARG A CA 1
ATOM 624 C C . ARG A 1 85 ? 10.671 1.548 -15.562 1.00 91.75 85 ARG A C 1
ATOM 626 O O . ARG A 1 85 ? 9.521 1.178 -15.754 1.00 91.75 85 ARG A O 1
ATOM 633 N N . ARG A 1 86 ? 11.681 0.702 -15.325 1.00 90.06 86 ARG A N 1
ATOM 634 C CA . ARG A 1 86 ? 11.508 -0.760 -15.237 1.00 90.06 86 ARG A CA 1
ATOM 635 C C . ARG A 1 86 ? 10.515 -1.158 -14.154 1.00 90.06 86 ARG A C 1
ATOM 637 O O . ARG A 1 86 ? 9.589 -1.907 -14.438 1.00 90.06 86 ARG A O 1
ATOM 644 N N . VAL A 1 87 ? 10.661 -0.612 -12.944 1.00 92.94 87 VAL A N 1
ATOM 645 C CA . VAL A 1 87 ? 9.713 -0.871 -11.849 1.00 92.94 87 VAL A CA 1
ATOM 646 C C . VAL A 1 87 ? 8.298 -0.452 -12.243 1.00 92.94 87 VAL A C 1
ATOM 648 O O . VAL A 1 87 ? 7.361 -1.213 -12.025 1.00 92.94 87 VAL A O 1
ATOM 651 N N . MET A 1 88 ? 8.131 0.724 -12.852 1.00 92.69 88 MET A N 1
ATOM 652 C CA . MET A 1 88 ? 6.817 1.219 -13.280 1.00 92.69 88 MET A CA 1
ATOM 653 C C . MET A 1 88 ? 6.177 0.319 -14.338 1.00 92.69 88 MET A C 1
ATOM 655 O O . MET A 1 88 ? 5.004 -0.024 -14.210 1.00 92.69 88 MET A O 1
ATOM 659 N N . ALA A 1 89 ? 6.960 -0.093 -15.335 1.00 91.00 89 ALA A N 1
ATOM 660 C CA . ALA A 1 89 ? 6.541 -0.987 -16.405 1.00 91.00 89 ALA A CA 1
ATOM 661 C C . ALA A 1 89 ? 6.098 -2.348 -15.859 1.00 91.00 89 ALA A C 1
ATOM 663 O O . ALA A 1 89 ? 4.973 -2.784 -16.098 1.00 91.00 89 ALA A O 1
ATOM 664 N N . TYR A 1 90 ? 6.953 -2.966 -15.043 1.00 92.06 90 TYR A N 1
ATOM 665 C CA . TYR A 1 90 ? 6.659 -4.238 -14.398 1.00 92.06 90 TYR A CA 1
ATOM 666 C C . TYR A 1 90 ? 5.399 -4.153 -13.533 1.00 92.06 90 TYR A C 1
ATOM 668 O O . TYR A 1 90 ? 4.516 -4.995 -13.633 1.00 92.06 90 TYR A O 1
ATOM 676 N N . THR A 1 91 ? 5.282 -3.106 -12.716 1.00 94.00 91 THR A N 1
ATOM 677 C CA . THR A 1 91 ? 4.124 -2.892 -11.835 1.00 94.00 91 THR A CA 1
ATOM 678 C C . THR A 1 91 ? 2.835 -2.746 -12.631 1.00 94.00 91 THR A C 1
ATOM 680 O O . THR A 1 91 ? 1.808 -3.289 -12.236 1.00 94.00 91 THR A O 1
ATOM 683 N N . PHE A 1 92 ? 2.877 -2.013 -13.742 1.00 93.38 92 PHE A N 1
ATOM 684 C CA . PHE A 1 92 ? 1.718 -1.789 -14.594 1.00 93.38 92 PHE A CA 1
ATOM 685 C C . PHE A 1 92 ? 1.218 -3.098 -15.210 1.00 93.38 92 PHE A C 1
ATOM 687 O O . PHE A 1 92 ? 0.043 -3.435 -15.060 1.00 93.38 92 PHE A O 1
ATOM 694 N N . GLU A 1 93 ? 2.120 -3.855 -15.836 1.00 92.31 93 GLU A N 1
ATOM 695 C CA . GLU A 1 93 ? 1.795 -5.126 -16.482 1.00 92.31 93 GLU A CA 1
ATOM 696 C C . GLU A 1 93 ? 1.401 -6.194 -15.453 1.00 92.31 93 GLU A C 1
ATOM 698 O O . GLU A 1 93 ? 0.317 -6.775 -15.533 1.00 92.31 93 GLU A O 1
ATOM 703 N N . ALA A 1 94 ? 2.247 -6.432 -14.445 1.00 93.94 94 ALA A N 1
ATOM 704 C CA . ALA A 1 94 ? 2.030 -7.485 -13.458 1.00 93.94 94 ALA A CA 1
ATOM 705 C C . ALA A 1 94 ? 0.838 -7.163 -12.556 1.00 93.94 94 ALA A C 1
ATOM 707 O O . ALA A 1 94 ? -0.029 -8.013 -12.363 1.00 93.94 94 ALA A O 1
ATOM 708 N N . GLY A 1 95 ? 0.753 -5.930 -12.050 1.00 95.00 95 GLY A N 1
ATOM 709 C CA . GLY A 1 95 ? -0.357 -5.469 -11.220 1.00 95.00 95 GLY A CA 1
ATOM 710 C C . GLY A 1 95 ? -1.690 -5.522 -11.959 1.00 95.00 95 GLY A C 1
ATOM 711 O O . GLY A 1 95 ? -2.676 -6.020 -11.415 1.00 95.00 95 GLY A O 1
ATOM 712 N N . GLY A 1 96 ? -1.719 -5.082 -13.221 1.00 95.25 96 GLY A N 1
ATOM 713 C CA . GLY A 1 96 ? -2.925 -5.163 -14.037 1.00 95.25 96 GLY A CA 1
ATOM 714 C C . GLY A 1 96 ? -3.359 -6.606 -14.308 1.00 95.25 96 GLY A C 1
ATOM 715 O O . GLY A 1 96 ? -4.538 -6.943 -14.179 1.00 95.25 96 GLY A O 1
ATOM 716 N N . ALA A 1 97 ? -2.401 -7.488 -14.603 1.00 95.12 97 ALA A N 1
ATOM 717 C CA . ALA A 1 97 ? -2.666 -8.900 -14.846 1.00 95.12 97 ALA A CA 1
ATOM 718 C C . ALA A 1 97 ? -3.201 -9.629 -13.601 1.00 95.12 97 ALA A C 1
ATOM 720 O O . ALA A 1 97 ? -4.215 -10.322 -13.694 1.00 95.12 97 ALA A O 1
ATOM 721 N N . ILE A 1 98 ? -2.581 -9.460 -12.425 1.00 96.88 98 ILE A N 1
ATOM 722 C CA . ILE A 1 98 ? -3.031 -10.153 -11.201 1.00 96.88 98 ILE A CA 1
ATOM 723 C C . ILE A 1 98 ? -4.365 -9.613 -10.670 1.00 96.88 98 ILE A C 1
ATOM 725 O O . ILE A 1 98 ? -5.113 -10.356 -10.027 1.00 96.88 98 ILE A O 1
ATOM 729 N N . LEU A 1 99 ? -4.694 -8.351 -10.958 1.00 96.69 99 LEU A N 1
ATOM 730 C CA . LEU A 1 99 ? -5.992 -7.760 -10.628 1.00 96.69 99 LEU A CA 1
ATOM 731 C C . LEU A 1 99 ? -7.068 -8.039 -11.688 1.00 96.69 99 LEU A C 1
ATOM 733 O O . LEU A 1 99 ? -8.251 -7.906 -11.389 1.00 96.69 99 LEU A O 1
ATOM 737 N N . GLY A 1 100 ? -6.685 -8.440 -12.903 1.00 95.31 100 GLY A N 1
ATOM 738 C CA . GLY A 1 100 ? -7.615 -8.638 -14.018 1.00 95.31 100 GLY A CA 1
ATOM 739 C C . GLY A 1 100 ? -8.240 -7.335 -14.532 1.00 95.31 100 GLY A C 1
ATOM 740 O O . GLY A 1 100 ? -9.329 -7.361 -15.101 1.00 95.31 100 GLY A O 1
ATOM 741 N N . LYS A 1 101 ? -7.581 -6.191 -1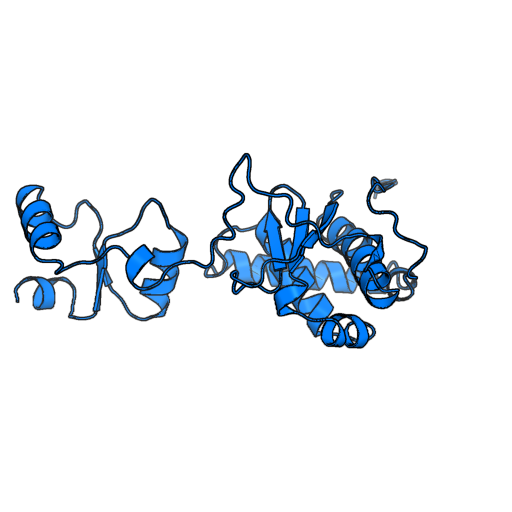4.315 1.00 93.62 101 LYS A N 1
ATOM 742 C CA . LYS A 1 101 ? -8.037 -4.855 -14.734 1.00 93.62 101 LYS A CA 1
ATOM 743 C C . LYS A 1 101 ? -6.847 -3.969 -15.076 1.00 93.62 101 LYS A C 1
ATOM 745 O O . LYS A 1 101 ? -5.766 -4.130 -14.524 1.00 93.62 101 LYS A O 1
ATOM 750 N N . THR A 1 102 ? -7.051 -2.980 -15.936 1.00 91.06 102 THR A N 1
ATOM 751 C CA . THR A 1 102 ? -6.050 -1.930 -16.149 1.00 91.06 102 THR A CA 1
ATOM 752 C C . THR A 1 102 ? -5.882 -1.107 -14.873 1.00 91.06 102 THR A C 1
ATOM 754 O O . THR A 1 102 ? -6.867 -0.668 -14.275 1.00 91.06 102 THR A O 1
ATOM 757 N N . ILE A 1 103 ? -4.633 -0.865 -14.480 1.00 93.00 103 ILE A N 1
ATOM 758 C CA . ILE A 1 103 ? -4.277 0.078 -13.418 1.00 93.00 103 ILE A CA 1
ATOM 759 C C . ILE A 1 103 ? -3.424 1.206 -13.987 1.00 93.00 103 ILE A C 1
ATOM 761 O O . ILE A 1 103 ? -2.889 1.105 -15.086 1.00 93.00 103 ILE A O 1
ATOM 765 N N . THR A 1 104 ? -3.258 2.276 -13.221 1.00 92.94 104 THR A N 1
ATOM 766 C CA . THR A 1 104 ? -2.231 3.288 -13.495 1.00 92.94 104 THR A CA 1
ATOM 767 C C . THR A 1 104 ? -1.128 3.202 -12.451 1.00 92.94 104 THR A C 1
ATOM 769 O O . THR A 1 104 ? -1.372 2.822 -11.305 1.00 92.94 104 THR A O 1
ATOM 772 N N . VAL A 1 105 ? 0.097 3.563 -12.835 1.00 93.94 105 VAL A N 1
ATOM 773 C CA . VAL A 1 105 ? 1.242 3.576 -11.918 1.00 93.94 105 VAL A CA 1
ATOM 774 C C . VAL A 1 105 ? 1.884 4.956 -11.937 1.00 93.94 105 VAL A C 1
ATOM 776 O O . VAL A 1 105 ? 2.156 5.509 -13.003 1.00 93.94 105 VAL A O 1
ATOM 779 N N . ARG A 1 106 ? 2.131 5.535 -10.758 1.00 93.12 106 ARG A N 1
ATOM 780 C CA . ARG A 1 106 ? 2.727 6.875 -10.608 1.00 93.12 106 ARG A CA 1
ATOM 781 C C . ARG A 1 106 ? 3.901 6.887 -9.629 1.00 93.12 106 ARG A C 1
ATOM 783 O O . ARG A 1 106 ? 3.936 6.132 -8.666 1.00 93.12 106 ARG A O 1
ATOM 790 N N . LEU A 1 107 ? 4.848 7.797 -9.848 1.00 94.88 107 LEU A N 1
ATOM 791 C CA . LEU A 1 107 ? 5.845 8.171 -8.847 1.00 94.88 107 LEU A CA 1
ATOM 792 C C . LEU A 1 107 ? 5.442 9.486 -8.182 1.00 94.88 107 LEU A C 1
ATOM 794 O O . LEU A 1 107 ? 5.087 10.445 -8.869 1.00 94.88 107 LEU A O 1
ATOM 798 N N . ALA A 1 108 ? 5.549 9.548 -6.860 1.00 93.81 108 ALA A N 1
ATOM 799 C CA . ALA A 1 108 ? 5.313 10.750 -6.072 1.00 93.81 108 ALA A CA 1
ATOM 800 C C . ALA A 1 108 ? 6.513 11.090 -5.179 1.00 93.81 108 ALA A C 1
ATOM 802 O O . ALA A 1 108 ? 7.330 10.231 -4.845 1.00 93.81 108 ALA A O 1
ATOM 803 N N . ASN A 1 109 ? 6.617 12.354 -4.769 1.00 92.00 109 ASN A N 1
ATOM 804 C CA . ASN A 1 109 ? 7.617 12.825 -3.812 1.00 92.00 109 ASN A CA 1
ATOM 805 C C . ASN A 1 109 ? 6.942 13.375 -2.554 1.00 92.00 109 ASN A C 1
ATOM 807 O O . ASN A 1 109 ? 6.706 14.580 -2.450 1.00 92.00 109 ASN A O 1
ATOM 811 N N . ARG A 1 110 ? 6.641 12.496 -1.591 1.00 89.50 110 ARG A N 1
ATOM 812 C CA . ARG A 1 110 ? 5.998 12.866 -0.324 1.00 89.50 110 ARG A CA 1
ATOM 813 C C . ARG A 1 110 ? 6.888 12.523 0.878 1.00 89.50 110 ARG A C 1
ATOM 815 O O . ARG A 1 110 ? 6.656 11.514 1.540 1.00 89.50 110 ARG A O 1
ATOM 822 N N . PRO A 1 111 ? 7.902 13.347 1.201 1.00 86.38 111 PRO A N 1
ATOM 823 C CA . PRO A 1 111 ? 8.826 13.065 2.307 1.00 86.38 111 PRO A CA 1
ATOM 824 C C . PRO A 1 111 ? 8.145 13.033 3.684 1.00 86.38 111 PRO A C 1
ATOM 826 O O . PRO A 1 111 ? 8.594 12.313 4.573 1.00 86.38 111 PRO A O 1
ATOM 829 N N . SER A 1 112 ? 7.049 13.775 3.861 1.00 83.62 112 SER A N 1
ATOM 830 C CA . SER A 1 112 ? 6.271 13.779 5.105 1.00 83.62 112 SER A CA 1
ATOM 831 C C . SER A 1 112 ? 5.458 12.501 5.320 1.00 83.62 112 SER A C 1
ATOM 833 O O . SER A 1 112 ? 5.144 12.179 6.459 1.00 83.62 112 SER A O 1
ATOM 835 N N . GLU A 1 113 ? 5.144 11.754 4.260 1.00 82.00 113 GLU A N 1
ATOM 836 C CA . GLU A 1 113 ? 4.335 10.534 4.348 1.00 82.00 113 GLU A CA 1
ATOM 837 C C . GLU A 1 113 ? 5.213 9.341 4.690 1.00 82.00 113 GLU A C 1
ATOM 839 O O . GLU A 1 113 ? 6.241 9.152 4.048 1.00 82.00 113 GLU A O 1
ATOM 844 N N . GLY A 1 114 ? 4.825 8.540 5.685 1.00 83.19 114 GLY A N 1
ATOM 845 C CA . GLY A 1 114 ? 5.560 7.345 6.125 1.00 83.19 114 GLY A CA 1
ATOM 846 C C . GLY A 1 114 ? 5.564 6.191 5.121 1.00 83.19 114 GLY A C 1
ATOM 847 O O . GLY A 1 114 ? 6.473 5.364 5.151 1.00 83.19 114 GLY A O 1
ATOM 848 N N . ALA A 1 115 ? 4.565 6.151 4.240 1.00 87.69 115 ALA A N 1
ATOM 849 C CA . ALA A 1 115 ? 4.308 5.032 3.348 1.00 87.69 115 ALA A CA 1
ATOM 850 C C . ALA A 1 115 ? 5.294 4.969 2.168 1.00 87.69 115 ALA A C 1
ATOM 852 O O . ALA A 1 115 ? 5.656 5.992 1.573 1.00 87.69 115 ALA A O 1
ATOM 853 N N . ALA A 1 116 ? 5.709 3.744 1.834 1.00 93.00 116 ALA A N 1
ATOM 854 C CA . ALA A 1 116 ? 6.575 3.431 0.700 1.00 93.00 116 ALA A CA 1
ATOM 855 C C . ALA A 1 116 ? 5.819 3.487 -0.637 1.00 93.00 116 ALA A C 1
ATOM 857 O O . ALA A 1 116 ? 6.366 3.950 -1.639 1.00 93.00 116 ALA A O 1
ATOM 858 N N . ALA A 1 117 ? 4.558 3.067 -0.631 1.00 94.56 117 ALA A N 1
ATOM 859 C CA . ALA A 1 117 ? 3.616 3.182 -1.729 1.00 94.56 117 ALA A CA 1
ATOM 860 C C . ALA A 1 117 ? 2.189 3.305 -1.171 1.00 94.56 117 ALA A C 1
ATOM 862 O O . ALA A 1 117 ? 1.996 3.303 0.045 1.00 94.56 117 ALA A O 1
ATOM 863 N N . TRP A 1 118 ? 1.223 3.523 -2.056 1.00 93.00 118 TRP A N 1
ATOM 864 C CA . TRP A 1 118 ? -0.200 3.419 -1.746 1.00 93.00 118 TRP A CA 1
ATOM 865 C C . TRP A 1 118 ? -0.983 3.041 -3.000 1.00 93.00 118 TRP A C 1
ATOM 867 O O . TRP A 1 118 ? -0.656 3.488 -4.109 1.00 93.00 118 TRP A O 1
ATOM 877 N N . TYR A 1 119 ? -2.059 2.288 -2.807 1.00 92.69 119 TYR A N 1
ATOM 878 C CA . TYR A 1 119 ? -3.044 1.981 -3.835 1.00 92.69 119 TYR A CA 1
ATOM 879 C C . TYR A 1 119 ? -4.396 2.636 -3.537 1.00 92.69 119 TYR A C 1
ATOM 881 O O . TYR A 1 119 ? -4.846 2.683 -2.395 1.00 92.69 119 TYR A O 1
ATOM 889 N N . GLY A 1 120 ? -5.060 3.141 -4.574 1.00 87.94 120 GLY A N 1
ATOM 890 C CA . GLY A 1 120 ? -6.437 3.624 -4.490 1.00 87.94 120 GLY A CA 1
ATOM 891 C C . GLY A 1 120 ? -6.964 4.057 -5.852 1.00 87.94 120 GLY A C 1
ATOM 892 O O . GLY A 1 120 ? -6.193 4.523 -6.692 1.00 87.94 120 GLY A O 1
ATOM 893 N N . ASP A 1 121 ? -8.268 3.892 -6.076 1.00 86.75 121 ASP A N 1
ATOM 894 C CA . ASP A 1 121 ? -8.962 4.257 -7.320 1.00 86.75 121 ASP A CA 1
ATOM 895 C C . ASP A 1 121 ? -8.291 3.690 -8.591 1.00 86.75 121 ASP A C 1
ATOM 897 O O . ASP A 1 121 ? -8.136 4.383 -9.598 1.00 86.75 121 ASP A O 1
ATOM 901 N N . GLY A 1 122 ? -7.827 2.434 -8.550 1.00 88.81 122 GLY A N 1
ATOM 902 C CA . GLY A 1 122 ? -7.151 1.805 -9.692 1.00 88.81 122 GLY A CA 1
ATOM 903 C C . GLY A 1 122 ? -5.729 2.316 -9.960 1.00 88.81 122 GLY A C 1
ATOM 904 O O . GLY A 1 122 ? -5.194 2.100 -11.050 1.00 88.81 122 GLY A O 1
ATOM 905 N N . ARG A 1 123 ? -5.109 3.024 -9.008 1.00 93.19 123 ARG A N 1
ATOM 906 C CA . ARG A 1 123 ? -3.771 3.607 -9.154 1.00 93.19 123 ARG A CA 1
ATOM 907 C C . ARG A 1 123 ? -2.832 3.181 -8.036 1.00 93.19 123 ARG A C 1
ATOM 909 O O . ARG A 1 123 ? -3.086 3.482 -6.873 1.00 93.19 123 ARG A O 1
ATOM 916 N N . LEU A 1 124 ? -1.686 2.618 -8.409 1.00 95.12 124 LEU A N 1
ATOM 917 C CA . LEU A 1 124 ? -0.561 2.376 -7.506 1.00 95.12 124 LEU A CA 1
ATOM 918 C C . LEU A 1 124 ? 0.425 3.545 -7.595 1.00 95.12 124 LEU A C 1
ATOM 920 O O . LEU A 1 124 ? 0.854 3.936 -8.681 1.00 95.12 124 LEU A O 1
ATOM 924 N N . THR A 1 125 ? 0.784 4.143 -6.462 1.00 95.06 125 THR A N 1
ATOM 925 C CA . THR A 1 125 ? 1.765 5.235 -6.414 1.00 95.06 125 THR A CA 1
ATOM 926 C C . THR A 1 125 ? 2.942 4.885 -5.514 1.00 95.06 125 THR A C 1
ATOM 928 O O . THR A 1 125 ? 2.744 4.621 -4.335 1.00 95.06 125 THR A O 1
ATOM 931 N N . TYR A 1 126 ? 4.171 4.957 -6.031 1.00 95.94 126 TYR A N 1
ATOM 932 C CA . TYR A 1 126 ? 5.391 4.786 -5.235 1.00 95.94 126 TYR A CA 1
ATOM 933 C C . TYR A 1 126 ? 5.915 6.122 -4.704 1.00 95.94 126 TYR A C 1
ATOM 935 O O . TYR A 1 126 ? 6.030 7.108 -5.440 1.00 95.94 126 TYR A O 1
ATOM 943 N N . ASN A 1 127 ? 6.317 6.145 -3.435 1.00 95.44 127 ASN A N 1
ATOM 944 C CA . ASN A 1 127 ? 6.897 7.314 -2.788 1.00 95.44 127 ASN A CA 1
ATOM 945 C C . ASN A 1 127 ? 8.422 7.327 -2.925 1.00 95.44 127 ASN A C 1
ATOM 947 O O . ASN A 1 127 ? 9.156 6.721 -2.138 1.00 95.44 127 ASN A O 1
ATOM 951 N N . VAL A 1 128 ? 8.924 8.091 -3.894 1.00 95.56 128 VAL A N 1
ATOM 952 C CA . VAL A 1 128 ? 10.363 8.207 -4.171 1.00 95.56 128 VAL A CA 1
ATOM 953 C C . VAL A 1 128 ? 11.128 8.776 -2.974 1.00 95.56 128 VAL A C 1
ATOM 955 O O . VAL A 1 128 ? 12.287 8.416 -2.770 1.00 95.56 128 VAL A O 1
ATOM 958 N N . ALA A 1 129 ? 10.489 9.616 -2.152 1.00 93.12 129 ALA A N 1
ATOM 959 C CA . ALA A 1 129 ? 11.108 10.180 -0.954 1.00 93.12 129 ALA A CA 1
ATOM 960 C C . ALA A 1 129 ? 11.414 9.124 0.118 1.00 93.12 129 ALA A C 1
ATOM 962 O O . ALA A 1 129 ? 12.352 9.298 0.893 1.00 93.12 129 ALA A O 1
ATOM 963 N N . ARG A 1 130 ? 10.618 8.047 0.168 1.00 94.44 130 ARG A N 1
ATOM 964 C CA . ARG A 1 130 ? 10.749 6.971 1.159 1.00 94.44 130 ARG A CA 1
ATOM 965 C C . ARG A 1 130 ? 11.575 5.804 0.657 1.00 94.44 130 ARG A C 1
ATOM 967 O O . ARG A 1 130 ? 12.437 5.327 1.383 1.00 94.44 130 ARG A O 1
ATOM 974 N N . LEU A 1 131 ? 11.343 5.383 -0.581 1.00 94.62 131 LEU A N 1
ATOM 975 C CA . LEU A 1 131 ? 12.078 4.278 -1.196 1.00 94.62 131 LEU A CA 1
ATOM 976 C C . LEU A 1 131 ? 13.517 4.686 -1.540 1.00 94.62 131 LEU A C 1
ATOM 978 O O . LEU A 1 131 ? 14.471 3.946 -1.309 1.00 94.62 131 LEU A O 1
ATOM 982 N N . GLY A 1 132 ? 13.689 5.897 -2.078 1.00 93.62 132 GLY A N 1
ATOM 983 C CA . GLY A 1 132 ? 14.974 6.387 -2.560 1.00 93.62 132 GLY A CA 1
ATOM 984 C C . GLY A 1 132 ? 15.470 5.665 -3.822 1.00 93.62 132 GLY A C 1
ATOM 985 O O . GLY A 1 132 ? 15.032 4.578 -4.188 1.00 93.62 132 GLY A O 1
ATOM 986 N N . ARG A 1 133 ? 16.439 6.275 -4.517 1.00 91.81 133 ARG A N 1
ATOM 987 C CA . ARG A 1 133 ? 16.964 5.758 -5.801 1.00 91.81 133 ARG A CA 1
ATOM 988 C C . ARG A 1 133 ? 17.628 4.383 -5.676 1.00 91.81 133 ARG A C 1
ATOM 990 O O . ARG A 1 133 ? 17.603 3.612 -6.629 1.00 91.81 133 ARG A O 1
ATOM 997 N N . ARG A 1 134 ? 18.228 4.085 -4.516 1.00 92.12 134 ARG A N 1
ATOM 998 C CA . ARG A 1 134 ? 18.892 2.799 -4.258 1.00 92.12 134 ARG A CA 1
ATOM 999 C C . ARG A 1 134 ? 17.897 1.642 -4.296 1.00 92.12 134 ARG A C 1
ATOM 1001 O O . ARG A 1 134 ? 18.223 0.628 -4.897 1.00 92.12 134 ARG A O 1
ATOM 1008 N N . TRP A 1 135 ? 16.708 1.820 -3.720 1.00 94.50 135 TRP A N 1
ATOM 1009 C CA . TRP A 1 135 ? 15.671 0.793 -3.732 1.00 94.50 135 TRP A CA 1
ATOM 1010 C C . TRP A 1 135 ? 15.257 0.443 -5.162 1.00 94.50 135 TRP A C 1
ATOM 1012 O O . TRP A 1 135 ? 15.330 -0.718 -5.531 1.00 94.50 135 TRP A O 1
ATOM 1022 N N . PHE A 1 136 ? 14.970 1.438 -6.013 1.00 93.06 136 PHE A N 1
ATOM 1023 C CA . PHE A 1 136 ? 14.631 1.187 -7.424 1.00 93.06 136 PHE A CA 1
ATOM 1024 C C . PHE A 1 136 ? 15.742 0.440 -8.171 1.00 93.06 136 PHE A C 1
ATOM 1026 O O . PHE A 1 136 ? 15.458 -0.473 -8.932 1.00 93.06 136 PHE A O 1
ATOM 1033 N N . LYS A 1 137 ? 17.012 0.786 -7.927 1.00 90.44 137 LYS A N 1
ATOM 1034 C CA . LYS A 1 137 ? 18.153 0.084 -8.535 1.00 90.44 137 LYS A CA 1
ATOM 1035 C C . LYS A 1 137 ? 18.253 -1.382 -8.096 1.00 90.44 137 LYS A C 1
ATOM 1037 O O . LYS A 1 137 ? 18.675 -2.227 -8.878 1.00 90.44 137 LYS A O 1
ATOM 1042 N N . GLN A 1 138 ? 17.912 -1.669 -6.843 1.00 87.38 138 GLN A N 1
ATOM 1043 C CA . GLN A 1 138 ? 17.932 -3.021 -6.275 1.00 87.38 138 GLN A CA 1
ATOM 1044 C C . GLN A 1 138 ? 16.654 -3.809 -6.578 1.00 87.38 138 GLN A C 1
ATOM 1046 O O . GLN A 1 138 ? 16.664 -5.030 -6.495 1.00 87.38 138 GLN A O 1
ATOM 1051 N N . ALA A 1 139 ? 15.578 -3.128 -6.977 1.00 81.56 139 ALA A N 1
ATOM 1052 C CA . ALA A 1 139 ? 14.297 -3.737 -7.306 1.00 81.56 139 ALA A CA 1
ATOM 1053 C C . ALA A 1 139 ? 14.352 -4.664 -8.538 1.00 81.56 139 ALA A C 1
ATOM 1055 O O . ALA A 1 139 ? 13.389 -5.383 -8.781 1.00 81.56 139 ALA A O 1
ATOM 1056 N N . ASN A 1 140 ? 15.472 -4.681 -9.277 1.00 60.25 140 ASN A N 1
ATOM 10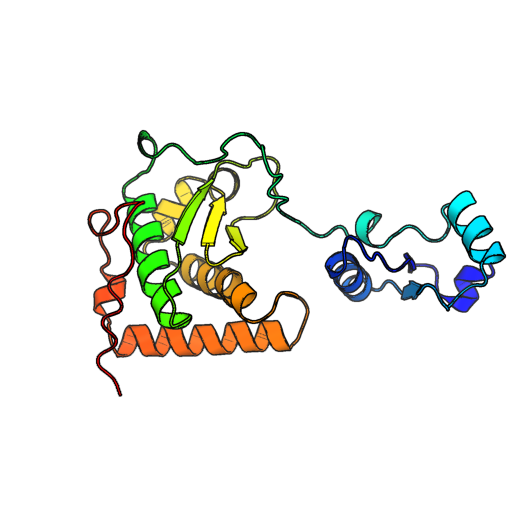57 C CA . ASN A 1 140 ? 15.687 -5.537 -10.447 1.00 60.25 140 ASN A CA 1
ATOM 1058 C C . ASN A 1 140 ? 15.724 -7.053 -10.120 1.00 60.25 140 ASN A C 1
ATOM 1060 O O . ASN A 1 140 ? 15.589 -7.836 -11.048 1.00 60.25 140 ASN A O 1
ATOM 1064 N N . ASP A 1 141 ? 15.826 -7.461 -8.843 1.00 61.16 141 ASP A N 1
ATOM 1065 C CA . ASP A 1 141 ? 15.846 -8.882 -8.419 1.00 61.16 141 ASP A CA 1
ATOM 1066 C C . ASP A 1 141 ? 14.745 -9.246 -7.391 1.00 61.16 141 ASP A C 1
ATOM 1068 O O . ASP A 1 141 ? 14.772 -10.304 -6.762 1.00 61.16 141 ASP A O 1
ATOM 1072 N N . ALA A 1 142 ? 13.819 -8.334 -7.091 1.00 70.31 142 ALA A N 1
ATOM 1073 C CA . ALA A 1 142 ? 13.458 -8.165 -5.689 1.00 70.31 142 ALA A CA 1
ATOM 1074 C C . ALA A 1 142 ? 12.115 -8.775 -5.273 1.00 70.31 142 ALA A C 1
ATOM 1076 O O . ALA A 1 142 ? 11.041 -8.243 -5.561 1.00 70.31 142 ALA A O 1
ATOM 1077 N N . GLU A 1 143 ? 12.201 -9.796 -4.422 1.00 86.12 143 GLU A N 1
ATOM 1078 C CA . GLU A 1 143 ? 11.183 -10.150 -3.426 1.00 86.12 143 GLU A CA 1
ATOM 1079 C C . GLU A 1 143 ? 10.489 -8.905 -2.836 1.00 86.12 143 GLU A C 1
ATOM 1081 O O . GLU A 1 143 ? 9.265 -8.869 -2.757 1.00 86.12 143 GLU A O 1
ATOM 1086 N N . ASP A 1 144 ? 11.242 -7.840 -2.527 1.00 90.06 144 ASP A N 1
ATOM 1087 C CA . ASP A 1 144 ? 10.699 -6.573 -2.018 1.00 90.06 144 ASP A CA 1
ATOM 1088 C C . ASP A 1 144 ? 9.739 -5.863 -2.982 1.00 90.06 144 ASP A C 1
ATOM 1090 O O . ASP A 1 144 ? 8.741 -5.293 -2.533 1.00 90.06 144 ASP A O 1
ATOM 1094 N N . LEU A 1 145 ? 10.016 -5.879 -4.292 1.00 93.88 145 LEU A N 1
ATOM 1095 C CA . LEU A 1 145 ? 9.122 -5.295 -5.293 1.00 93.88 145 LEU A CA 1
ATOM 1096 C C . LEU A 1 145 ? 7.820 -6.091 -5.359 1.00 93.88 145 LEU A C 1
ATOM 1098 O O . LEU A 1 145 ? 6.746 -5.499 -5.322 1.00 93.88 145 LEU A O 1
ATOM 1102 N N . ASN A 1 146 ? 7.912 -7.420 -5.395 1.00 94.38 146 ASN A N 1
ATOM 1103 C CA . ASN A 1 146 ? 6.742 -8.294 -5.462 1.00 94.38 146 ASN A CA 1
ATOM 1104 C C . ASN A 1 146 ? 5.909 -8.237 -4.184 1.00 94.38 146 ASN A C 1
ATOM 1106 O O . ASN A 1 146 ? 4.687 -8.146 -4.253 1.00 94.38 146 ASN A O 1
ATOM 1110 N N . ARG A 1 147 ? 6.560 -8.212 -3.018 1.00 95.12 147 ARG A N 1
ATOM 1111 C CA . ARG A 1 147 ? 5.894 -8.046 -1.726 1.00 95.12 147 ARG A CA 1
ATOM 1112 C C . ARG A 1 147 ? 5.145 -6.719 -1.663 1.00 95.12 147 ARG A C 1
ATOM 1114 O O . ARG A 1 147 ? 3.998 -6.702 -1.230 1.00 95.12 147 ARG A O 1
ATOM 1121 N N . LEU A 1 148 ? 5.771 -5.624 -2.102 1.00 95.81 148 LEU A N 1
ATOM 1122 C CA . LEU A 1 148 ? 5.125 -4.313 -2.119 1.00 95.81 148 LEU A CA 1
ATOM 1123 C C . LEU A 1 148 ? 3.997 -4.258 -3.159 1.00 95.81 148 LEU A C 1
ATOM 1125 O O . LEU A 1 148 ? 2.915 -3.794 -2.835 1.00 95.81 148 LEU A O 1
ATOM 1129 N N . LEU A 1 149 ? 4.200 -4.790 -4.367 1.00 96.19 149 LEU A N 1
ATOM 1130 C CA . LEU A 1 149 ? 3.156 -4.897 -5.391 1.00 96.19 149 LEU A CA 1
ATOM 1131 C C . LEU A 1 149 ? 1.927 -5.651 -4.865 1.00 96.19 149 LEU A C 1
ATOM 1133 O O . LEU A 1 149 ? 0.816 -5.145 -4.973 1.00 96.19 149 LEU A O 1
ATOM 1137 N N . ILE A 1 150 ? 2.126 -6.836 -4.279 1.00 97.81 150 ILE A N 1
ATOM 1138 C CA . ILE A 1 150 ? 1.045 -7.663 -3.725 1.00 97.81 150 ILE A CA 1
ATOM 1139 C C . ILE A 1 150 ? 0.324 -6.920 -2.598 1.00 97.81 150 ILE A C 1
ATOM 1141 O O . ILE A 1 150 ? -0.902 -6.866 -2.609 1.00 97.81 150 ILE A O 1
ATOM 1145 N N . HIS A 1 151 ? 1.074 -6.325 -1.665 1.00 96.88 151 HIS A N 1
ATOM 1146 C CA . HIS A 1 151 ? 0.522 -5.550 -0.552 1.00 96.88 151 HIS A CA 1
ATOM 1147 C C . HIS A 1 151 ? -0.367 -4.405 -1.051 1.00 96.88 151 HIS A C 1
ATOM 1149 O O . HIS A 1 151 ? -1.522 -4.275 -0.653 1.00 96.88 151 HIS A O 1
ATOM 1155 N N . GLU A 1 152 ? 0.143 -3.594 -1.973 1.00 96.88 152 GLU A N 1
ATOM 1156 C CA . GLU A 1 152 ? -0.609 -2.457 -2.491 1.00 96.88 152 GLU A CA 1
ATOM 1157 C C . GLU A 1 152 ? -1.814 -2.910 -3.328 1.00 96.88 152 GLU A C 1
ATOM 1159 O O . GLU A 1 152 ? -2.916 -2.409 -3.141 1.00 96.88 152 GLU A O 1
ATOM 1164 N N . CYS A 1 153 ? -1.663 -3.903 -4.207 1.00 96.88 153 CYS A N 1
ATOM 1165 C CA . CYS A 1 153 ? -2.782 -4.417 -5.001 1.00 96.88 153 CYS A CA 1
ATOM 1166 C C . CYS A 1 153 ? -3.862 -5.106 -4.151 1.00 96.88 153 CYS A C 1
ATOM 1168 O O . CYS A 1 153 ? -5.026 -5.086 -4.545 1.00 96.88 153 CYS A O 1
ATOM 1170 N N . ALA A 1 154 ? -3.527 -5.678 -2.989 1.00 97.06 154 ALA A N 1
ATOM 1171 C CA . ALA A 1 154 ? -4.515 -6.280 -2.089 1.00 97.06 154 ALA A CA 1
ATOM 1172 C C . ALA A 1 154 ? -5.559 -5.261 -1.607 1.00 97.06 154 ALA A C 1
ATOM 1174 O O . ALA A 1 154 ? -6.708 -5.636 -1.381 1.00 97.06 154 ALA A O 1
ATOM 1175 N N . HIS A 1 155 ? -5.208 -3.971 -1.563 1.00 93.62 155 HIS A N 1
ATOM 1176 C CA . HIS A 1 155 ? -6.144 -2.896 -1.234 1.00 93.62 155 HIS A CA 1
ATOM 1177 C C . HIS A 1 155 ? -7.257 -2.666 -2.268 1.00 93.62 155 HIS A C 1
ATOM 1179 O O . HIS A 1 155 ? -8.238 -1.997 -1.953 1.00 93.62 155 HIS A O 1
ATOM 1185 N N . GLU A 1 156 ? -7.154 -3.230 -3.475 1.00 93.81 156 GLU A N 1
ATOM 1186 C CA . GLU A 1 156 ? -8.284 -3.286 -4.415 1.00 93.81 156 GLU A CA 1
ATOM 1187 C C . GLU A 1 156 ? -9.366 -4.274 -3.948 1.00 93.81 156 GLU A C 1
ATOM 1189 O O . GLU A 1 156 ? -10.539 -4.082 -4.257 1.00 93.81 156 GLU A O 1
ATOM 1194 N N . LEU A 1 157 ? -8.979 -5.332 -3.227 1.00 93.19 157 LEU A N 1
ATOM 1195 C CA . LEU A 1 157 ? -9.885 -6.394 -2.783 1.00 93.19 157 LEU A CA 1
ATOM 1196 C C . LEU A 1 157 ? -10.374 -6.172 -1.349 1.00 93.19 157 LEU A C 1
ATOM 1198 O O . LEU A 1 157 ? -11.541 -6.425 -1.069 1.00 93.19 157 LEU A O 1
ATOM 1202 N N . GLU A 1 158 ? -9.501 -5.687 -0.463 1.00 92.62 158 GLU A N 1
ATOM 1203 C CA . GLU A 1 158 ? -9.821 -5.435 0.942 1.00 92.62 158 GLU A CA 1
ATOM 1204 C C . GLU A 1 158 ? -9.112 -4.173 1.462 1.00 92.62 158 GLU A C 1
ATOM 1206 O O . GLU A 1 158 ? -7.889 -4.040 1.415 1.00 92.62 158 GLU A O 1
ATOM 1211 N N . GLY A 1 159 ? -9.881 -3.220 1.990 1.00 85.38 159 GLY A N 1
ATOM 1212 C CA . GLY A 1 159 ? -9.346 -1.940 2.461 1.00 85.38 159 GLY A CA 1
ATOM 1213 C C . GLY A 1 159 ? -8.638 -2.027 3.817 1.00 85.38 159 GLY A C 1
ATOM 1214 O O . GLY A 1 159 ? -7.731 -1.242 4.096 1.00 85.38 159 GLY A O 1
ATOM 1215 N N . ASN A 1 160 ? -9.036 -2.967 4.671 1.00 83.62 160 ASN A N 1
ATOM 1216 C CA . ASN A 1 160 ? -8.517 -3.116 6.021 1.00 83.62 160 ASN A CA 1
ATOM 1217 C C . ASN A 1 160 ? -7.306 -4.057 6.058 1.00 83.62 160 ASN A C 1
ATOM 1219 O O . ASN A 1 160 ? -7.467 -5.256 6.257 1.00 83.62 160 ASN A O 1
ATOM 1223 N N . HIS A 1 161 ? -6.081 -3.525 5.992 1.00 85.19 161 HIS A N 1
ATOM 1224 C CA . HIS A 1 161 ? -4.868 -4.362 5.993 1.00 85.19 161 HIS A CA 1
ATOM 1225 C C . HIS A 1 161 ? -4.590 -5.159 7.283 1.00 85.19 161 HIS A C 1
ATOM 1227 O O . HIS A 1 161 ? -3.550 -5.806 7.400 1.00 85.19 161 HIS A O 1
ATOM 1233 N N . LEU A 1 162 ? -5.474 -5.069 8.280 1.00 86.00 162 LEU A N 1
ATOM 1234 C CA . LEU A 1 162 ? -5.405 -5.822 9.533 1.00 86.00 162 LEU A CA 1
ATOM 1235 C C . LEU A 1 162 ? -6.428 -6.968 9.605 1.00 86.00 162 LEU A C 1
ATOM 1237 O O . LEU A 1 162 ? -6.537 -7.585 10.662 1.00 86.00 162 LEU A O 1
ATOM 1241 N N . SER A 1 163 ? -7.206 -7.226 8.549 1.00 86.38 163 SER A N 1
ATOM 1242 C CA . SER A 1 163 ? -8.141 -8.356 8.502 1.00 86.38 163 SER A CA 1
ATOM 1243 C C . SER A 1 163 ? -7.501 -9.625 7.935 1.00 86.38 163 SER A C 1
ATOM 1245 O O . SER A 1 163 ? -6.538 -9.571 7.166 1.00 86.38 163 SER A O 1
ATOM 1247 N N . ASP A 1 164 ? -8.100 -10.770 8.268 1.00 92.50 164 ASP A N 1
ATOM 1248 C CA . ASP A 1 164 ? -7.786 -12.050 7.626 1.00 92.50 164 ASP A CA 1
ATOM 1249 C C . ASP A 1 164 ? -8.115 -12.001 6.122 1.00 92.50 164 ASP A C 1
ATOM 1251 O O . ASP A 1 164 ? -7.331 -12.481 5.309 1.00 92.50 164 ASP A O 1
ATOM 1255 N N . ASP A 1 165 ? -9.190 -11.308 5.726 1.00 94.75 165 ASP A N 1
ATOM 1256 C CA . ASP A 1 165 ? -9.553 -11.115 4.314 1.00 94.75 165 ASP A CA 1
ATOM 1257 C C . ASP A 1 165 ? -8.450 -10.397 3.517 1.00 94.75 165 ASP A C 1
ATOM 1259 O O . ASP A 1 165 ? -8.203 -10.713 2.353 1.00 94.75 165 ASP A O 1
ATOM 1263 N N . TYR A 1 166 ? -7.731 -9.455 4.138 1.00 9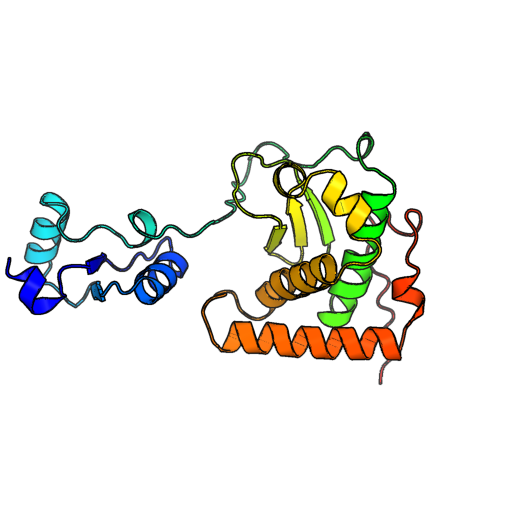4.75 166 TYR A N 1
ATOM 1264 C CA . TYR A 1 166 ? -6.596 -8.798 3.494 1.00 94.75 166 TYR A CA 1
ATOM 1265 C C . TYR A 1 166 ? -5.390 -9.728 3.354 1.00 94.75 166 TYR A C 1
ATOM 1267 O O . TYR A 1 166 ? -4.691 -9.708 2.335 1.00 94.75 166 TYR A O 1
ATOM 1275 N N . HIS A 1 167 ? -5.141 -10.560 4.364 1.00 96.00 167 HIS A N 1
ATOM 1276 C CA . HIS A 1 167 ? -4.135 -11.610 4.267 1.00 96.00 167 HIS A CA 1
ATOM 1277 C C . HIS A 1 167 ? -4.477 -12.582 3.123 1.00 96.00 167 HIS A C 1
ATOM 1279 O O . HIS A 1 167 ? -3.627 -12.861 2.274 1.00 96.00 167 HIS A O 1
ATOM 1285 N N . ASP A 1 168 ? -5.732 -13.015 3.027 1.00 97.81 168 ASP A N 1
ATOM 1286 C CA . ASP A 1 168 ? -6.213 -13.898 1.963 1.00 97.81 168 ASP A CA 1
ATOM 1287 C C . ASP A 1 168 ? -6.152 -13.232 0.582 1.00 97.81 168 ASP A C 1
ATOM 1289 O O . ASP A 1 168 ? -5.795 -13.881 -0.410 1.00 97.81 168 ASP A O 1
ATOM 1293 N N . ALA A 1 169 ? -6.407 -11.922 0.502 1.00 97.81 169 ALA A N 1
ATOM 1294 C CA . ALA A 1 169 ? -6.182 -11.131 -0.703 1.00 97.81 169 ALA A CA 1
ATOM 1295 C C . ALA A 1 169 ? -4.701 -11.151 -1.116 1.00 97.81 169 ALA A C 1
ATOM 1297 O O . ALA A 1 169 ? -4.396 -11.411 -2.285 1.00 97.81 169 ALA A O 1
ATOM 1298 N N . CYS A 1 170 ? -3.768 -10.971 -0.174 1.00 98.31 170 CYS A N 1
ATOM 1299 C CA . CYS A 1 170 ? -2.333 -11.086 -0.447 1.00 98.31 170 CYS A CA 1
ATOM 1300 C C . CYS A 1 170 ? -1.962 -12.489 -0.956 1.00 98.31 170 CYS A C 1
ATOM 1302 O O . CYS A 1 170 ? -1.264 -12.609 -1.966 1.00 98.31 170 CYS A O 1
ATOM 1304 N N . CYS A 1 171 ? -2.453 -13.553 -0.311 1.00 98.44 171 CYS A N 1
ATOM 1305 C CA . CYS A 1 171 ? -2.218 -14.935 -0.743 1.00 98.44 171 CYS A CA 1
ATOM 1306 C C . CYS A 1 171 ? -2.772 -15.200 -2.149 1.00 98.44 171 CYS A C 1
ATOM 1308 O O . CYS A 1 171 ? -2.090 -15.789 -2.992 1.00 98.44 171 CYS A O 1
ATOM 1310 N N . THR A 1 172 ? -3.983 -14.719 -2.428 1.00 98.44 172 THR A N 1
ATOM 1311 C CA . THR A 1 172 ? -4.634 -14.841 -3.736 1.00 98.44 172 THR A CA 1
ATOM 1312 C C . THR A 1 172 ? -3.816 -14.154 -4.825 1.00 98.44 172 THR A C 1
ATOM 1314 O O . THR A 1 172 ? -3.559 -14.744 -5.878 1.00 98.44 172 THR A O 1
ATOM 1317 N N . LEU A 1 173 ? -3.373 -12.920 -4.582 1.00 98.38 173 LEU A N 1
ATOM 1318 C CA . LEU A 1 173 ? -2.567 -12.162 -5.535 1.00 98.38 173 LEU A CA 1
ATOM 1319 C C . LEU A 1 173 ? -1.175 -12.771 -5.725 1.00 98.38 173 LEU A C 1
ATOM 1321 O O . LEU A 1 173 ? -0.708 -12.849 -6.860 1.00 98.38 173 LEU A O 1
ATOM 1325 N N . GLY A 1 174 ? -0.552 -13.292 -4.665 1.00 97.69 174 GLY A N 1
ATOM 1326 C CA . GLY A 1 174 ? 0.694 -14.055 -4.763 1.00 97.69 174 GLY A CA 1
ATOM 1327 C C . GLY A 1 174 ? 0.548 -15.307 -5.634 1.00 97.69 174 GLY A C 1
ATOM 1328 O O . GLY A 1 174 ? 1.373 -15.551 -6.515 1.00 97.69 174 GLY A O 1
ATOM 1329 N N . ALA A 1 175 ? -0.544 -16.061 -5.474 1.00 98.25 175 ALA A N 1
ATOM 1330 C CA . ALA A 1 175 ? -0.835 -17.220 -6.319 1.00 98.25 175 ALA A CA 1
ATOM 1331 C C . ALA A 1 175 ? -1.067 -16.828 -7.790 1.00 98.25 175 ALA A C 1
ATOM 1333 O O . ALA A 1 175 ? -0.613 -17.525 -8.701 1.00 98.25 175 ALA A O 1
ATOM 1334 N N . ARG A 1 176 ? -1.743 -15.699 -8.045 1.00 97.94 176 ARG A N 1
ATOM 1335 C CA . ARG A 1 176 ? -1.922 -15.162 -9.405 1.00 97.94 176 ARG A CA 1
ATOM 1336 C C . ARG A 1 176 ? -0.602 -14.707 -10.018 1.00 97.94 176 ARG A C 1
ATOM 1338 O O . ARG A 1 176 ? -0.375 -14.999 -11.187 1.00 97.94 176 ARG A O 1
ATOM 1345 N N . LEU A 1 177 ? 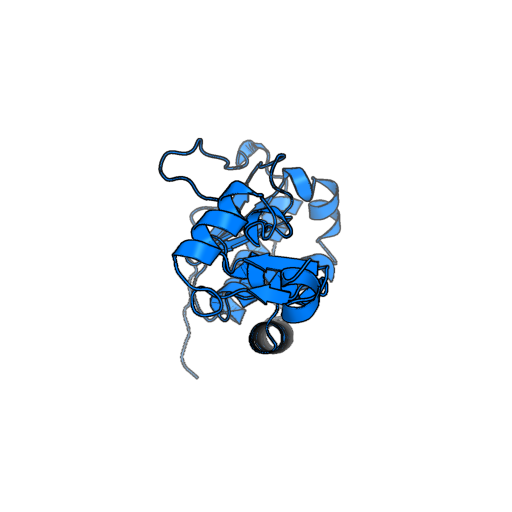0.273 -14.065 -9.246 1.00 95.88 177 LEU A N 1
ATOM 1346 C CA . LEU A 1 177 ? 1.599 -13.653 -9.706 1.00 95.88 177 LEU A CA 1
ATOM 1347 C C . LEU A 1 177 ? 2.465 -14.866 -10.075 1.00 95.88 177 LEU A C 1
ATOM 1349 O O . LEU A 1 177 ? 3.067 -14.892 -11.143 1.00 95.88 177 LEU A O 1
ATOM 1353 N N . ALA A 1 178 ? 2.452 -15.916 -9.248 1.00 95.56 178 ALA A N 1
ATOM 1354 C CA . ALA A 1 178 ? 3.161 -17.160 -9.544 1.00 95.56 178 ALA A CA 1
ATOM 1355 C C . ALA A 1 178 ? 2.647 -17.835 -10.829 1.00 95.56 178 ALA A C 1
ATOM 1357 O O . ALA A 1 178 ? 3.436 -18.299 -11.653 1.00 95.56 178 ALA A O 1
ATOM 1358 N N . ARG A 1 179 ? 1.321 -17.863 -11.034 1.00 96.88 179 ARG A N 1
ATOM 1359 C CA . ARG A 1 179 ? 0.724 -18.337 -12.293 1.00 96.88 179 ARG A CA 1
ATOM 1360 C C . ARG A 1 179 ? 1.138 -17.468 -13.478 1.00 96.88 179 ARG A C 1
ATOM 1362 O O . ARG A 1 179 ? 1.505 -18.017 -14.509 1.00 96.88 179 ARG A O 1
ATOM 1369 N N . LEU A 1 180 ? 1.120 -16.145 -13.319 1.00 94.31 180 LEU A N 1
ATOM 1370 C CA . LEU A 1 180 ? 1.526 -15.203 -14.357 1.00 94.31 180 LEU A CA 1
ATOM 1371 C C . LEU A 1 180 ? 2.966 -15.453 -14.804 1.00 94.31 180 LEU A C 1
ATOM 1373 O O . LEU A 1 180 ? 3.204 -15.532 -15.997 1.00 94.31 180 LEU A O 1
ATOM 1377 N N . TRP A 1 181 ? 3.911 -15.644 -13.884 1.00 92.38 181 TRP A N 1
ATOM 1378 C CA . TRP A 1 181 ? 5.302 -15.930 -14.257 1.00 92.38 181 TRP A CA 1
ATOM 1379 C C . TRP A 1 181 ? 5.484 -17.269 -14.964 1.00 92.38 181 TRP A C 1
ATOM 1381 O O . TRP A 1 181 ? 6.344 -17.390 -15.831 1.00 92.38 181 TRP A O 1
ATOM 1391 N N . ARG A 1 182 ? 4.678 -18.275 -14.615 1.00 93.88 182 ARG A N 1
ATOM 1392 C CA . ARG A 1 182 ? 4.676 -19.558 -15.325 1.00 93.88 182 ARG A CA 1
ATOM 1393 C C . ARG A 1 182 ? 4.119 -19.412 -16.743 1.00 93.88 182 ARG A C 1
ATOM 1395 O O . ARG A 1 182 ? 4.672 -19.996 -17.668 1.00 93.88 182 ARG A O 1
ATOM 1402 N N . ASP A 1 183 ? 3.024 -18.672 -16.894 1.00 94.19 183 ASP A N 1
ATOM 1403 C CA . ASP A 1 183 ? 2.269 -18.588 -18.148 1.00 94.19 183 ASP A CA 1
ATOM 1404 C C . ASP A 1 183 ? 2.829 -17.501 -19.097 1.00 94.19 183 ASP A C 1
ATOM 1406 O O . ASP A 1 183 ? 2.661 -17.594 -20.310 1.00 94.19 183 ASP A O 1
ATOM 1410 N N . ARG A 1 184 ? 3.505 -16.485 -18.545 1.00 90.69 184 ARG A N 1
ATOM 1411 C CA . ARG A 1 184 ? 4.090 -15.316 -19.224 1.00 90.69 184 ARG A CA 1
ATOM 1412 C C . ARG A 1 184 ? 5.448 -14.919 -18.613 1.00 90.69 184 ARG A C 1
ATOM 1414 O O . ARG A 1 184 ? 5.562 -13.862 -17.981 1.00 90.69 184 ARG A O 1
ATOM 1421 N N . PRO A 1 185 ? 6.495 -15.751 -18.745 1.00 88.81 185 PRO A N 1
ATOM 1422 C CA . PRO A 1 185 ? 7.804 -15.473 -18.149 1.00 88.81 185 PRO A CA 1
ATOM 1423 C C . PRO A 1 185 ? 8.471 -14.208 -18.708 1.00 88.81 185 PRO A C 1
ATOM 1425 O O . PRO A 1 185 ? 9.275 -13.589 -18.018 1.00 88.81 185 PRO A O 1
ATOM 1428 N N . GLU A 1 186 ? 8.111 -13.767 -19.917 1.00 86.25 186 GLU A N 1
ATOM 1429 C CA . GLU A 1 186 ? 8.645 -12.552 -20.539 1.00 86.25 186 GLU A CA 1
ATOM 1430 C C . GLU A 1 186 ? 8.338 -11.272 -19.749 1.00 86.25 186 GLU A C 1
ATOM 1432 O O . GLU A 1 186 ? 9.036 -10.274 -19.911 1.00 86.25 186 GLU A O 1
ATOM 1437 N N . ILE A 1 187 ? 7.343 -11.292 -18.852 1.00 84.69 187 ILE A N 1
ATOM 1438 C CA . ILE A 1 187 ? 7.050 -10.153 -17.971 1.00 84.69 187 ILE A CA 1
ATOM 1439 C C . ILE A 1 187 ? 8.201 -9.854 -16.998 1.00 84.69 187 ILE A C 1
ATOM 1441 O O . ILE A 1 187 ? 8.360 -8.719 -16.549 1.00 84.69 187 ILE A O 1
ATOM 1445 N N . LEU A 1 188 ? 9.032 -10.855 -16.691 1.00 80.81 188 LEU A N 1
ATOM 1446 C CA . LEU A 1 188 ? 10.225 -10.696 -15.858 1.00 80.81 188 LEU A CA 1
ATOM 1447 C C . LEU A 1 188 ? 11.337 -9.932 -16.589 1.00 80.81 188 LEU A C 1
ATOM 1449 O O . LEU A 1 188 ? 12.196 -9.332 -15.951 1.00 80.81 188 LEU A O 1
ATOM 1453 N N . GLU A 1 189 ? 11.281 -9.895 -17.920 1.00 77.75 189 GLU A N 1
ATOM 1454 C CA . GLU A 1 189 ? 12.270 -9.249 -18.787 1.00 77.75 189 GLU A CA 1
ATOM 1455 C C . GLU A 1 189 ? 11.885 -7.803 -19.152 1.00 77.75 189 GLU A C 1
ATOM 1457 O O . GLU A 1 189 ? 12.518 -7.195 -20.021 1.00 77.75 189 GLU A O 1
ATOM 1462 N N . THR A 1 190 ? 10.842 -7.244 -18.519 1.00 69.50 190 THR A N 1
ATOM 1463 C CA . THR A 1 190 ? 10.289 -5.919 -18.850 1.00 69.50 190 THR A CA 1
ATOM 1464 C C . THR A 1 190 ? 11.370 -4.832 -18.817 1.00 69.50 190 THR A C 1
ATOM 1466 O O . THR A 1 190 ? 12.038 -4.603 -17.801 1.00 69.50 190 THR A O 1
ATOM 1469 N N . LYS A 1 191 ? 11.538 -4.111 -19.932 1.00 64.56 191 LYS A N 1
ATOM 1470 C CA . LYS A 1 191 ? 12.594 -3.107 -20.106 1.00 64.56 191 LYS A CA 1
ATOM 1471 C C . LYS A 1 191 ? 12.080 -1.699 -19.827 1.00 64.56 191 LYS A C 1
ATOM 1473 O O . LYS A 1 191 ? 10.898 -1.390 -19.911 1.00 64.56 191 LYS A O 1
ATOM 1478 N N . ALA A 1 192 ? 13.013 -0.787 -19.547 1.00 59.00 192 ALA A N 1
ATOM 1479 C CA . ALA A 1 192 ? 12.713 0.620 -19.256 1.00 59.00 192 ALA A CA 1
ATOM 1480 C C . ALA A 1 192 ? 11.965 1.351 -20.391 1.00 59.00 192 ALA A C 1
ATOM 1482 O O . ALA A 1 192 ? 11.332 2.371 -20.132 1.00 59.00 192 ALA A O 1
ATOM 1483 N N . GLY A 1 193 ? 12.076 0.863 -21.632 1.00 59.81 193 GLY A N 1
ATOM 1484 C CA . GLY A 1 193 ? 11.418 1.438 -22.807 1.00 59.81 193 GLY A CA 1
ATOM 1485 C C . GLY A 1 193 ? 9.974 0.977 -23.020 1.00 59.81 193 GLY A C 1
ATOM 1486 O O . GLY A 1 193 ? 9.286 1.574 -23.840 1.00 59.81 193 GLY A O 1
ATOM 1487 N N . ASP A 1 194 ? 9.510 -0.031 -22.277 1.00 59.72 194 ASP A N 1
ATOM 1488 C CA . ASP A 1 194 ? 8.217 -0.686 -22.520 1.00 59.72 194 ASP A CA 1
ATOM 1489 C C . ASP A 1 194 ? 7.045 0.033 -21.825 1.00 59.72 194 ASP A C 1
ATOM 1491 O O . ASP A 1 194 ? 5.895 -0.375 -21.955 1.00 59.72 194 ASP A O 1
ATOM 1495 N N . PHE A 1 195 ? 7.318 1.122 -21.096 1.00 59.91 195 PHE A N 1
ATOM 1496 C CA . PHE A 1 195 ? 6.316 1.895 -20.365 1.00 59.91 195 PHE A CA 1
ATOM 1497 C C . PHE A 1 195 ? 6.372 3.379 -20.708 1.00 59.91 195 PHE A C 1
ATOM 1499 O O . PHE A 1 195 ? 7.378 4.052 -20.470 1.00 59.91 195 PHE A O 1
ATOM 1506 N N . ALA A 1 196 ? 5.243 3.909 -21.180 1.00 58.94 196 ALA A N 1
ATOM 1507 C CA . ALA A 1 196 ? 4.980 5.340 -21.212 1.00 58.94 196 ALA A CA 1
ATOM 1508 C C . ALA A 1 196 ? 3.929 5.690 -20.140 1.00 58.94 196 ALA A C 1
ATOM 1510 O O . ALA A 1 196 ? 2.923 4.991 -20.038 1.00 58.94 196 ALA A O 1
ATOM 1511 N N . PRO A 1 197 ? 4.086 6.789 -19.378 1.00 51.88 197 PRO A N 1
ATOM 1512 C CA . PRO A 1 197 ? 3.163 7.167 -18.298 1.00 51.88 197 PRO A CA 1
ATOM 1513 C C . PRO A 1 197 ? 1.703 7.413 -18.733 1.00 51.88 197 PRO A C 1
ATOM 1515 O O . PRO A 1 197 ? 0.830 7.519 -17.876 1.00 51.88 197 PRO A O 1
ATOM 1518 N N . ASN A 1 198 ? 1.431 7.456 -20.044 1.00 54.34 198 ASN A N 1
ATOM 1519 C CA . ASN A 1 198 ? 0.095 7.569 -20.638 1.00 54.34 198 ASN A CA 1
ATOM 1520 C C . ASN A 1 198 ? -0.374 6.276 -21.343 1.00 54.34 198 ASN A C 1
ATOM 1522 O O . ASN A 1 198 ? -1.342 6.317 -22.103 1.00 54.34 198 ASN A O 1
ATOM 1526 N N . MET A 1 199 ? 0.305 5.139 -21.149 1.00 49.22 199 MET A N 1
ATOM 1527 C CA . MET A 1 199 ? -0.147 3.855 -21.689 1.00 49.22 199 MET A CA 1
ATOM 1528 C C . MET A 1 199 ? -1.433 3.406 -20.993 1.00 49.22 199 MET A C 1
ATOM 1530 O O . MET A 1 199 ? -1.487 3.231 -19.779 1.00 49.22 199 MET A O 1
ATOM 1534 N N . THR A 1 200 ? -2.475 3.194 -21.789 1.00 40.97 200 THR A N 1
ATOM 1535 C CA . THR A 1 200 ? -3.626 2.367 -21.418 1.00 40.97 200 THR A CA 1
ATOM 1536 C C . THR A 1 200 ? -3.263 0.923 -21.744 1.00 40.97 200 THR A C 1
ATOM 1538 O O . THR A 1 200 ? -2.690 0.666 -22.804 1.00 40.97 200 THR A O 1
ATOM 1541 N N . SER A 1 201 ? -3.517 -0.017 -20.827 1.00 40.50 201 SER A N 1
ATOM 1542 C CA . SER A 1 201 ? -3.103 -1.400 -21.069 1.00 40.50 201 SER A CA 1
ATOM 1543 C C . SER A 1 201 ? -3.921 -1.962 -22.222 1.00 40.50 201 SER A C 1
ATOM 1545 O O . SER A 1 201 ? -5.141 -1.792 -22.285 1.00 40.50 201 SER A O 1
ATOM 1547 N N . VAL A 1 202 ? -3.252 -2.649 -23.141 1.00 41.94 202 VAL A N 1
ATOM 1548 C CA . VAL A 1 202 ? -3.933 -3.448 -24.154 1.00 41.94 202 VAL A CA 1
ATOM 1549 C C . VAL A 1 202 ? -4.281 -4.779 -23.495 1.00 41.94 202 VAL A C 1
ATOM 1551 O O . VAL A 1 202 ? -3.598 -5.778 -23.687 1.00 41.94 202 VAL A O 1
ATOM 1554 N N . LEU A 1 203 ? -5.333 -4.809 -22.672 1.00 43.00 203 LEU A N 1
ATOM 1555 C CA . LEU A 1 203 ? -5.944 -6.085 -22.297 1.00 43.00 203 LEU A CA 1
ATOM 1556 C C . LEU A 1 203 ? -6.818 -6.570 -23.455 1.00 43.00 203 LEU A C 1
ATOM 1558 O O . LEU A 1 203 ? -8.036 -6.422 -23.464 1.00 43.00 203 LEU A O 1
ATOM 1562 N N . GLY A 1 204 ? -6.159 -7.184 -24.436 1.00 37.25 204 GLY A N 1
ATOM 1563 C CA . GLY A 1 204 ? -6.766 -8.214 -25.265 1.00 37.25 204 GLY A CA 1
ATOM 1564 C C . GLY A 1 204 ? -6.817 -9.516 -24.472 1.00 37.25 204 GLY A C 1
ATOM 1565 O O . GLY A 1 204 ? -5.974 -10.386 -24.662 1.00 37.25 204 GLY A O 1
ATOM 1566 N N . LEU A 1 205 ? -7.792 -9.652 -23.571 1.00 39.22 205 LEU A N 1
ATOM 1567 C CA . LEU A 1 205 ? -8.193 -10.968 -23.079 1.00 39.22 205 LEU A CA 1
ATOM 1568 C C . LEU A 1 205 ? -8.988 -11.648 -24.198 1.00 39.22 205 LEU A C 1
ATOM 1570 O O . LEU A 1 205 ? -10.207 -11.515 -24.296 1.00 39.22 205 LEU A O 1
ATOM 1574 N N . GLY A 1 206 ? -8.270 -12.354 -25.073 1.00 33.03 206 GLY A N 1
ATOM 1575 C CA . GLY A 1 206 ? -8.850 -13.489 -25.778 1.00 33.03 206 GLY A CA 1
ATOM 1576 C C . GLY A 1 206 ? -9.339 -14.474 -24.721 1.00 33.03 206 GLY A C 1
ATOM 1577 O O . GLY A 1 206 ? -8.565 -14.879 -23.857 1.00 33.03 206 GLY A O 1
ATOM 1578 N N . GLY A 1 207 ? -10.640 -14.753 -24.736 1.00 36.81 207 GLY A N 1
ATOM 1579 C CA . GLY A 1 207 ? -11.300 -15.542 -23.707 1.00 36.81 207 GLY A CA 1
ATOM 1580 C C . GLY A 1 207 ? -10.732 -16.950 -23.572 1.00 36.81 207 GLY A C 1
ATOM 1581 O O . GLY A 1 207 ? -10.484 -17.613 -24.577 1.00 36.81 207 GLY A O 1
ATOM 1582 N N . LEU A 1 208 ? -10.603 -17.380 -22.317 1.00 34.25 208 LEU A N 1
ATOM 1583 C CA . LEU A 1 208 ? -10.694 -18.757 -21.838 1.00 34.25 208 LEU A CA 1
ATOM 1584 C C . LEU A 1 208 ? -11.314 -18.723 -20.437 1.00 34.25 208 LEU A C 1
ATOM 1586 O O . LEU A 1 208 ? -10.843 -17.903 -19.615 1.00 34.25 208 LEU A O 1
#

Secondary structure (DSSP, 8-state):
-HHHHHH-SSEEE--SS-HHHHHHHHHTTPEEE-GGGS-HHHHHHHHHTTSS-BHHHHS--------TT----BPPGGG--HHHHHHHHHHHHHHHHHHTS--EEEEE--TT---SEEEETTEEEEEHHHHHHHHHHHGGG-HHHHHHHHHHHHTTT-S-TTSHHHHHHHHHHHHHHHHHHHH-GGGGG--TTS--TTPPP-------

pLDDT: mean 85.16, std 15.47, range [33.03, 98.44]

Foldseek 3Di:
DVCCVVFNQAEAEEDPVANLLVLQSVVVVYGYDYPVNDDPVVVVVCVVVVSHHHSCVVRNDLDPDPDDVDDPQFDDPVPDDQLNLQLQLLLQVLLCQLLVHGAAETEGADLVGQDQWAADPRYIYGHCNNCPPVNSVVVLVDPVSLQVSLLRSLCVVPVRCSDPSSVVSSVSSVVSSVVCCVVPVCSSVRGSPNDDNPDTDPPPPPDD

Sequence (208 aa):
AILDLRFGKKRVAYDLNDPEANNRAVAAGYTIVTGGALSGGEWANVKRGGAVPPAGKVAPSSKVLNKAGGKDDAYPEKRWTDDMRRVMAYTFEAGGAILGKTITVRLANRPSEGAAAWYGDGRLTYNVARLGRRWFKQANDAEDLNRLLIHECAHELEGNHLSDDYHDACCTLGARLARLWRDRPEILETKAGDFAPNMTSVLGLGGL

Radius of gyration: 21.2 Å; chains: 1; bounding box: 44×40×64 Å